Protein AF-A0A9D9QG71-F1 (afdb_monomer_lite)

Radius of gyration: 28.3 Å; chains: 1; bounding box: 74×47×110 Å

Secondary structure (DSSP, 8-state):
---PPPP----------S-S---HHHHHHTPPPPPSSS---PBPPSSHHHHHHHHHHHIIIIIIHHHHHHHHHHHHHHTT-HHHHHHHHHHHHHHHHHHHHHHHHHTEEEEEEE-SSS--EEEEEEESTTHHHHHHHHHHHHHHHHHHHHHHHTT--HHHHHHHHHH-THHHHHHHHHHHHHHHHHHHH------S-HHHHHHHHHHHHHHHHHHHHHHHHHHHHHHHHHHHHH-HHHHHHHHHHHHSS--TT---

pLDDT: mean 79.14, std 19.6, range [34.06, 97.88]

Sequence (256 aa):
MARTPRSSNATTSSTEPAATAMNRDTLAASGPADPPLPFSGGRFPASAAEAAQIERRIVALYLVAPLVACGIALAGFHFGRPAWLAIGLAALGAVAVAVGLLAAVERRLLFFARSFMRRDARFVIYEGAAAVPFGAALAWVGLCVLALVLASTLGLTPGHLREAMLARPSLALLPLGVWFTLTGLGLLIGFADRRGPPARRMLNVLNDLTTRLAGVLLGAIGLALLAAGMADAVSPVAFDAAFRSLTGNPWPWRTP

Structure (mmCIF, N/CA/C/O backbone):
data_AF-A0A9D9QG71-F1
#
_entry.id   AF-A0A9D9QG71-F1
#
loop_
_atom_site.group_PDB
_atom_site.id
_atom_site.type_symbol
_atom_site.label_atom_id
_atom_site.label_alt_id
_atom_site.label_comp_id
_atom_site.label_asym_id
_atom_site.label_entity_id
_atom_site.label_seq_id
_atom_site.pdbx_PDB_ins_code
_atom_site.Cartn_x
_atom_site.Cartn_y
_atom_site.Cartn_z
_atom_site.occupancy
_atom_site.B_iso_or_equiv
_atom_site.auth_seq_id
_atom_site.auth_comp_id
_atom_site.auth_asym_id
_atom_site.auth_atom_id
_atom_site.pdbx_PDB_model_num
ATOM 1 N N . MET A 1 1 ? 55.291 18.544 -80.941 1.00 45.12 1 MET A N 1
ATOM 2 C CA . MET A 1 1 ? 54.835 19.137 -79.665 1.00 45.12 1 MET A CA 1
ATOM 3 C C . MET A 1 1 ? 54.213 18.039 -78.821 1.00 45.12 1 MET A C 1
ATOM 5 O O . MET A 1 1 ? 53.123 17.579 -79.128 1.00 45.12 1 MET A O 1
ATOM 9 N N . ALA A 1 2 ? 54.960 17.563 -77.827 1.00 42.69 2 ALA A N 1
ATOM 10 C CA . ALA A 1 2 ? 54.552 16.506 -76.913 1.00 42.69 2 ALA A CA 1
ATOM 11 C C . ALA A 1 2 ? 53.757 17.108 -75.743 1.00 42.69 2 ALA A C 1
ATOM 13 O O . ALA A 1 2 ? 54.234 18.039 -75.095 1.00 42.69 2 ALA A O 1
ATOM 14 N N . ARG A 1 3 ? 52.559 16.583 -75.471 1.00 40.50 3 ARG A N 1
ATOM 15 C CA . ARG A 1 3 ? 51.836 16.819 -74.215 1.00 40.50 3 ARG A CA 1
ATOM 16 C C . ARG A 1 3 ? 51.716 15.493 -73.478 1.00 40.50 3 ARG A C 1
ATOM 18 O O . ARG A 1 3 ? 51.081 14.559 -73.953 1.00 40.50 3 ARG A O 1
ATOM 25 N N . THR A 1 4 ? 52.384 15.435 -72.338 1.00 48.28 4 THR A N 1
ATOM 26 C CA . THR A 1 4 ? 52.304 14.383 -71.329 1.00 48.28 4 THR A CA 1
ATOM 27 C C . THR A 1 4 ? 50.919 14.366 -70.665 1.00 48.28 4 THR A C 1
ATOM 29 O O . THR A 1 4 ? 50.356 15.436 -70.414 1.00 48.28 4 THR A O 1
ATOM 32 N N . PRO A 1 5 ? 50.363 13.190 -70.323 1.00 45.28 5 PRO A N 1
ATOM 33 C CA . PRO A 1 5 ? 49.211 13.099 -69.438 1.00 45.28 5 PRO A CA 1
ATOM 34 C C . PRO A 1 5 ? 49.680 13.218 -67.981 1.00 45.28 5 PRO A C 1
ATOM 36 O O . PRO A 1 5 ? 50.523 12.452 -67.515 1.00 45.28 5 PRO A O 1
ATOM 39 N N . ARG A 1 6 ? 49.144 14.202 -67.253 1.00 41.94 6 ARG A N 1
ATOM 40 C CA . ARG A 1 6 ? 49.365 14.360 -65.812 1.00 41.94 6 ARG A CA 1
ATOM 41 C C . ARG A 1 6 ? 48.311 13.540 -65.068 1.00 41.94 6 ARG A C 1
ATOM 43 O O . ARG A 1 6 ? 47.121 13.815 -65.178 1.00 41.94 6 ARG A O 1
ATOM 50 N N . SER A 1 7 ? 48.774 12.543 -64.322 1.00 40.53 7 SER A N 1
ATOM 51 C CA . SER A 1 7 ? 48.003 11.799 -63.331 1.00 40.53 7 SER A CA 1
ATOM 52 C C . SER A 1 7 ? 47.609 12.697 -62.156 1.00 40.53 7 SER A C 1
ATOM 54 O O . SER A 1 7 ? 48.452 13.434 -61.644 1.00 40.53 7 SER A O 1
ATOM 56 N N . SER A 1 8 ? 46.391 12.548 -61.645 1.00 41.00 8 SER A N 1
ATOM 57 C CA . SER A 1 8 ? 46.121 12.744 -60.220 1.00 41.00 8 SER A CA 1
ATOM 58 C C . SER A 1 8 ? 44.885 11.939 -59.829 1.00 41.00 8 SER A C 1
ATOM 60 O O . SER A 1 8 ? 43.752 12.335 -60.089 1.00 41.00 8 SER A O 1
ATOM 62 N N . ASN A 1 9 ? 45.141 10.769 -59.243 1.00 38.88 9 ASN A N 1
ATOM 63 C CA . ASN A 1 9 ? 44.174 10.036 -58.441 1.00 38.88 9 ASN A CA 1
ATOM 64 C C . ASN A 1 9 ? 44.040 10.777 -57.108 1.00 38.88 9 ASN A C 1
ATOM 66 O O . ASN A 1 9 ? 44.967 10.758 -56.298 1.00 38.88 9 ASN A O 1
ATOM 70 N N . ALA A 1 10 ? 42.898 11.417 -56.873 1.00 41.00 10 ALA A N 1
ATOM 71 C CA . ALA A 1 10 ? 42.506 11.833 -55.536 1.00 41.00 10 ALA A CA 1
ATOM 72 C C . ALA A 1 10 ? 41.815 10.644 -54.860 1.00 41.00 10 ALA A C 1
ATOM 74 O O . ALA A 1 10 ? 40.617 10.420 -55.017 1.00 41.00 10 ALA A O 1
ATOM 75 N N . THR A 1 11 ? 42.606 9.850 -54.146 1.00 39.50 11 THR A N 1
ATOM 76 C CA . THR A 1 11 ? 42.131 8.819 -53.226 1.00 39.50 11 THR A CA 1
ATOM 77 C C . THR A 1 11 ? 41.478 9.522 -52.037 1.00 39.50 11 THR A C 1
ATOM 79 O O . THR A 1 11 ? 42.165 10.039 -51.159 1.00 39.50 11 THR A O 1
ATOM 82 N N . THR A 1 12 ? 40.150 9.583 -52.006 1.00 38.75 12 THR A N 1
ATOM 83 C CA . THR A 1 12 ? 39.402 9.953 -50.803 1.00 38.75 12 THR A CA 1
ATOM 84 C C . THR A 1 12 ? 39.556 8.837 -49.771 1.00 38.75 12 THR A C 1
ATOM 86 O O . THR A 1 12 ? 38.900 7.802 -49.834 1.00 38.75 12 THR A O 1
ATOM 89 N N . SER A 1 13 ? 40.463 9.033 -48.815 1.00 36.97 13 SER A N 1
ATOM 90 C CA . SER A 1 13 ? 40.576 8.205 -47.617 1.00 36.97 13 SER A CA 1
ATOM 91 C C . SER A 1 13 ? 39.352 8.432 -46.724 1.00 36.97 13 SER A C 1
ATOM 93 O O . SER A 1 13 ? 39.325 9.345 -45.897 1.00 36.97 13 SER A O 1
ATOM 95 N N . SER A 1 14 ? 38.325 7.600 -46.898 1.00 35.97 14 SER A N 1
ATOM 96 C CA . SER A 1 14 ? 37.257 7.399 -45.920 1.00 35.97 14 SER A CA 1
ATOM 97 C C . SER A 1 14 ? 37.823 6.637 -44.722 1.00 35.97 14 SER A C 1
ATOM 99 O O . SER A 1 14 ? 37.671 5.424 -44.590 1.00 35.97 14 SER A O 1
ATOM 101 N N . THR A 1 15 ? 38.527 7.348 -43.852 1.00 39.75 15 THR A N 1
ATOM 102 C CA . THR A 1 15 ? 38.910 6.843 -42.533 1.00 39.75 15 THR A CA 1
ATOM 103 C C . THR A 1 15 ? 37.740 7.090 -41.586 1.00 39.75 15 THR A C 1
ATOM 105 O O . THR A 1 15 ? 37.749 8.022 -40.786 1.00 39.75 15 THR A O 1
ATOM 108 N N . GLU A 1 16 ? 36.688 6.279 -41.714 1.00 38.66 16 GLU A N 1
ATOM 109 C CA . GLU A 1 16 ? 35.764 6.076 -40.599 1.00 38.66 16 GLU A CA 1
ATOM 110 C C . GLU A 1 16 ? 36.550 5.391 -39.472 1.00 38.66 16 GLU A C 1
ATOM 112 O O . GLU A 1 16 ? 37.163 4.341 -39.698 1.00 38.66 16 GLU A O 1
ATOM 117 N N . PRO A 1 17 ? 36.588 5.958 -38.256 1.00 40.34 17 PRO A N 1
ATOM 118 C CA . PRO A 1 17 ? 37.219 5.286 -37.140 1.00 40.34 17 PRO A CA 1
ATOM 119 C C . PRO A 1 17 ? 36.387 4.053 -36.773 1.00 40.34 17 PRO A C 1
ATOM 121 O O . PRO A 1 17 ? 35.289 4.152 -36.224 1.00 40.34 17 PRO A O 1
ATOM 124 N N . ALA A 1 18 ? 36.957 2.877 -37.031 1.00 40.72 18 ALA A N 1
ATOM 125 C CA . ALA A 1 18 ? 36.513 1.564 -36.570 1.00 40.72 18 ALA A CA 1
ATOM 126 C C . ALA A 1 18 ? 36.633 1.408 -35.032 1.00 40.72 18 ALA A C 1
ATOM 128 O O . ALA A 1 18 ? 37.195 0.439 -34.529 1.00 40.72 18 ALA A O 1
ATOM 129 N N . ALA A 1 19 ? 36.117 2.377 -34.271 1.00 40.28 19 ALA A N 1
ATOM 130 C CA . ALA A 1 19 ? 36.194 2.447 -32.811 1.00 40.28 19 ALA A CA 1
ATOM 131 C C . ALA A 1 19 ? 34.823 2.641 -32.134 1.00 40.28 19 ALA A C 1
ATOM 133 O O . ALA A 1 19 ? 34.750 2.902 -30.935 1.00 40.28 19 ALA A O 1
ATOM 134 N N . THR A 1 20 ? 33.712 2.499 -32.864 1.00 43.44 20 THR A N 1
ATOM 135 C CA . THR A 1 20 ? 32.354 2.613 -32.286 1.00 43.44 20 THR A CA 1
ATOM 136 C C . THR A 1 20 ? 31.430 1.468 -32.697 1.00 43.44 20 THR A C 1
ATOM 138 O O . THR A 1 20 ? 30.212 1.572 -32.633 1.00 43.44 20 THR A O 1
ATOM 141 N N . ALA A 1 21 ? 32.012 0.322 -33.044 1.00 38.44 21 ALA A N 1
ATOM 142 C CA . ALA A 1 21 ? 31.324 -0.964 -33.030 1.00 38.44 21 ALA A CA 1
ATOM 143 C C . ALA A 1 21 ? 31.729 -1.738 -31.768 1.00 38.44 21 ALA A C 1
ATOM 145 O O . ALA A 1 21 ? 32.098 -2.909 -31.817 1.00 38.44 21 ALA A O 1
ATOM 146 N N . MET A 1 22 ? 31.674 -1.076 -30.606 1.00 35.53 22 MET A N 1
ATOM 147 C CA . MET A 1 22 ? 31.655 -1.769 -29.321 1.00 35.53 22 MET A CA 1
ATOM 148 C C . MET A 1 22 ? 30.281 -2.437 -29.194 1.00 35.53 22 MET A C 1
ATOM 150 O O . MET A 1 22 ? 29.358 -1.902 -28.590 1.00 35.53 22 MET A O 1
ATOM 154 N N . ASN A 1 23 ? 30.153 -3.543 -29.926 1.00 38.78 23 ASN A N 1
ATOM 155 C CA . ASN A 1 23 ? 29.296 -4.690 -29.706 1.00 38.78 23 ASN A CA 1
ATOM 156 C C . ASN A 1 23 ? 28.070 -4.381 -28.814 1.00 38.78 23 ASN A C 1
ATOM 158 O O . ASN A 1 23 ? 28.101 -4.491 -27.587 1.00 38.78 23 ASN A O 1
ATOM 162 N N . ARG A 1 24 ? 26.966 -3.956 -29.448 1.00 38.00 24 ARG A N 1
ATOM 163 C CA . ARG A 1 24 ? 25.665 -3.777 -28.773 1.00 38.00 24 ARG A CA 1
ATOM 164 C C . ARG A 1 24 ? 25.238 -5.053 -28.036 1.00 38.00 24 ARG A C 1
ATOM 166 O O . ARG A 1 24 ? 24.561 -4.952 -27.014 1.00 38.00 24 ARG A O 1
ATOM 173 N N . ASP A 1 25 ? 25.723 -6.215 -28.473 1.00 35.00 25 ASP A N 1
ATOM 174 C CA . ASP A 1 25 ? 25.429 -7.498 -27.844 1.00 35.00 25 ASP A CA 1
ATOM 175 C C . ASP A 1 25 ? 26.240 -7.728 -26.553 1.00 35.00 25 ASP A C 1
ATOM 177 O O . ASP A 1 25 ? 25.735 -8.369 -25.631 1.00 35.00 25 ASP A O 1
ATOM 181 N N . THR A 1 26 ? 27.432 -7.129 -26.378 1.00 34.06 26 THR A N 1
ATOM 182 C CA . THR A 1 26 ? 28.131 -7.161 -25.073 1.00 34.06 26 THR A CA 1
ATOM 183 C C . THR A 1 26 ? 27.570 -6.160 -24.070 1.00 34.06 26 THR A C 1
ATOM 185 O O . THR A 1 26 ? 27.542 -6.463 -22.880 1.00 34.06 26 THR A O 1
ATOM 188 N N . LEU A 1 27 ? 27.040 -5.014 -24.512 1.00 37.75 27 LEU A N 1
ATOM 189 C CA . LEU A 1 27 ? 26.293 -4.099 -23.635 1.00 37.75 27 LEU A CA 1
ATOM 190 C C . LEU A 1 27 ? 24.953 -4.693 -23.165 1.00 37.75 27 LEU A C 1
ATOM 192 O O . LEU A 1 27 ? 24.517 -4.376 -22.058 1.00 37.75 27 LEU A O 1
ATOM 196 N N . ALA A 1 28 ? 24.340 -5.580 -23.956 1.00 38.94 28 ALA A N 1
ATOM 197 C CA . ALA A 1 28 ? 23.185 -6.377 -23.541 1.00 38.94 28 ALA A CA 1
ATOM 198 C C . ALA A 1 28 ? 23.564 -7.505 -22.558 1.00 38.94 28 ALA A C 1
ATOM 200 O O . ALA A 1 28 ? 22.794 -7.816 -21.651 1.00 38.94 28 ALA A O 1
ATOM 201 N N . ALA A 1 29 ? 24.762 -8.089 -22.692 1.00 36.66 29 ALA A N 1
ATOM 202 C CA . ALA A 1 29 ? 25.250 -9.159 -21.815 1.00 36.66 29 ALA A CA 1
ATOM 203 C C . ALA A 1 29 ? 25.755 -8.664 -20.443 1.00 36.66 29 ALA A C 1
ATOM 205 O O . ALA A 1 29 ? 25.739 -9.414 -19.466 1.00 36.66 29 ALA A O 1
ATOM 206 N N . SER A 1 30 ? 26.181 -7.402 -20.344 1.00 39.94 30 SER A N 1
ATOM 207 C CA . SER A 1 30 ? 26.636 -6.770 -19.101 1.00 39.94 30 SER A CA 1
ATOM 208 C C . SER A 1 30 ? 25.681 -5.658 -18.654 1.00 39.94 30 SER A C 1
ATOM 210 O 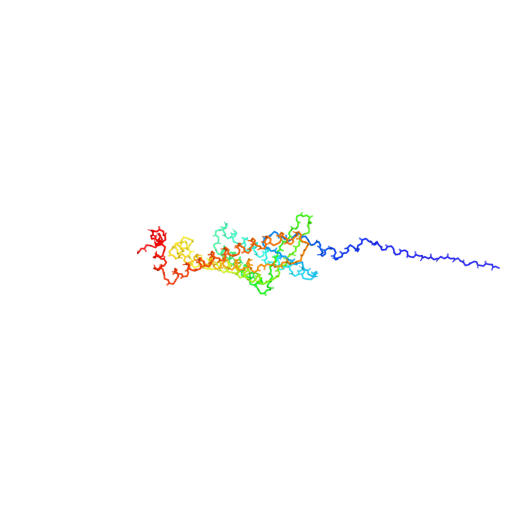O . SER A 1 30 ? 26.087 -4.502 -18.485 1.00 39.94 30 SER A O 1
ATOM 212 N N . GLY A 1 31 ? 24.399 -5.989 -18.484 1.00 40.97 31 GLY A N 1
ATOM 213 C CA . GLY A 1 31 ? 23.466 -5.098 -17.800 1.00 40.97 31 GLY A CA 1
ATOM 214 C C . GLY A 1 31 ? 24.029 -4.699 -16.423 1.00 40.97 31 GLY A C 1
ATOM 215 O O . GLY A 1 31 ? 24.654 -5.541 -15.759 1.00 40.97 31 GLY A O 1
ATOM 216 N N . PRO A 1 32 ? 23.893 -3.426 -15.998 1.00 45.12 32 PRO A N 1
ATOM 217 C CA . PRO A 1 32 ? 24.240 -3.037 -14.633 1.00 45.12 32 PRO A CA 1
ATOM 218 C C . PRO A 1 32 ? 23.483 -3.932 -13.643 1.00 45.12 32 PRO A C 1
ATOM 220 O O . PRO A 1 32 ? 22.430 -4.465 -13.983 1.00 45.12 32 PRO A O 1
ATOM 223 N N . ALA A 1 33 ? 24.050 -4.130 -12.449 1.00 50.22 33 ALA A N 1
ATOM 224 C CA . ALA A 1 33 ? 23.405 -4.923 -11.407 1.00 50.22 33 ALA A CA 1
ATOM 225 C C . ALA A 1 33 ? 21.955 -4.452 -11.219 1.00 50.22 33 ALA A C 1
ATOM 227 O O . ALA A 1 33 ? 21.722 -3.240 -11.148 1.00 50.22 33 ALA A O 1
ATOM 228 N N . ASP A 1 34 ? 21.018 -5.406 -11.179 1.00 49.88 34 ASP A N 1
ATOM 229 C CA . ASP A 1 34 ? 19.624 -5.137 -10.829 1.00 49.88 34 ASP A CA 1
ATOM 230 C C . ASP A 1 34 ? 19.596 -4.256 -9.566 1.00 49.88 34 ASP A C 1
ATOM 232 O O . ASP A 1 34 ? 20.442 -4.439 -8.675 1.00 49.88 34 ASP A O 1
ATOM 236 N N . PRO A 1 35 ? 18.689 -3.264 -9.473 1.00 52.16 35 PRO A N 1
ATOM 237 C CA . PRO A 1 35 ? 18.525 -2.512 -8.239 1.00 52.16 35 PRO A CA 1
ATOM 238 C C . PRO A 1 35 ? 18.290 -3.479 -7.063 1.00 52.16 35 PRO A C 1
ATOM 240 O O . PRO A 1 35 ? 17.834 -4.607 -7.267 1.00 52.16 35 PRO A O 1
ATOM 243 N N . PRO A 1 36 ? 18.656 -3.071 -5.834 1.00 49.78 36 PRO A N 1
ATOM 244 C CA . PRO A 1 36 ? 18.619 -3.963 -4.685 1.00 49.78 36 PRO A CA 1
ATOM 245 C C . PRO A 1 36 ? 17.233 -4.600 -4.525 1.00 49.78 36 PRO A C 1
ATOM 247 O O . PRO A 1 36 ? 16.213 -3.953 -4.757 1.00 49.78 36 PRO A O 1
ATOM 250 N N . LEU A 1 37 ? 17.267 -5.885 -4.158 1.00 53.06 37 LEU A N 1
ATOM 251 C CA . LEU A 1 37 ? 16.172 -6.817 -3.858 1.00 53.06 37 LEU A CA 1
ATOM 252 C C . LEU A 1 37 ? 14.860 -6.154 -3.391 1.00 53.06 37 LEU A C 1
ATOM 254 O O . LEU A 1 37 ? 14.909 -5.185 -2.634 1.00 53.06 37 LEU A O 1
ATOM 258 N N . PRO A 1 38 ? 13.680 -6.706 -3.749 1.00 52.78 38 PRO A N 1
ATOM 259 C CA . PRO A 1 38 ? 13.431 -8.129 -4.040 1.00 52.78 38 PRO A CA 1
ATOM 260 C C . PRO A 1 38 ? 13.253 -8.500 -5.525 1.00 52.78 38 PRO A C 1
ATOM 262 O O . PRO A 1 38 ? 12.797 -9.601 -5.826 1.00 52.78 38 PRO A O 1
ATOM 265 N N . PHE A 1 39 ? 13.556 -7.602 -6.462 1.00 58.78 39 PHE A N 1
ATOM 266 C CA . PHE A 1 39 ? 13.186 -7.781 -7.868 1.00 58.78 39 PHE A CA 1
ATOM 267 C C . PHE A 1 39 ? 14.390 -8.167 -8.742 1.00 58.78 39 PHE A C 1
ATOM 269 O O . PHE A 1 39 ? 15.364 -7.422 -8.811 1.00 58.78 39 PHE A O 1
ATOM 276 N N . SER A 1 40 ? 14.305 -9.299 -9.452 1.00 57.06 40 SER A N 1
ATOM 277 C CA . SER A 1 40 ? 15.277 -9.695 -10.488 1.00 57.06 40 SER A CA 1
ATOM 278 C C . SER A 1 40 ? 14.641 -9.690 -11.879 1.00 57.06 40 SER A C 1
ATOM 280 O O . SER A 1 40 ? 13.438 -9.926 -12.000 1.00 57.06 40 SER A O 1
ATOM 282 N N . GLY A 1 41 ? 15.419 -9.405 -12.925 1.00 60.88 41 GLY A N 1
ATOM 283 C CA . GLY A 1 41 ? 14.937 -9.510 -14.314 1.00 60.88 41 GLY A CA 1
ATOM 284 C C . GLY A 1 41 ? 14.203 -8.296 -14.833 1.00 60.88 41 GLY A C 1
ATOM 285 O O . GLY A 1 41 ? 13.295 -8.405 -15.660 1.00 60.88 41 GLY A O 1
ATOM 286 N N . GLY A 1 42 ? 14.599 -7.127 -14.345 1.00 68.75 42 GLY A N 1
ATOM 287 C CA . GLY A 1 42 ? 14.136 -5.881 -14.914 1.00 68.75 42 GLY A CA 1
ATOM 288 C C . GLY A 1 42 ? 14.694 -5.701 -16.325 1.00 68.75 42 GLY A C 1
ATOM 289 O O . GLY A 1 42 ? 15.870 -5.956 -16.584 1.00 68.75 42 GLY A O 1
ATOM 290 N N . ARG A 1 43 ? 13.864 -5.231 -17.257 1.00 75.75 43 ARG A N 1
ATOM 291 C CA . ARG A 1 43 ? 14.326 -4.823 -18.589 1.00 75.75 43 ARG A CA 1
ATOM 292 C C . ARG A 1 43 ? 14.481 -3.313 -18.675 1.00 75.75 43 ARG A C 1
ATOM 294 O O . ARG A 1 43 ? 13.762 -2.552 -18.024 1.00 75.75 43 ARG A O 1
ATOM 301 N N . PHE A 1 44 ? 15.382 -2.882 -19.547 1.00 77.12 44 PHE A N 1
ATOM 302 C CA . PHE A 1 44 ? 15.441 -1.493 -19.984 1.00 77.12 44 PHE A CA 1
ATOM 303 C C . PHE A 1 44 ? 14.386 -1.229 -21.075 1.00 77.12 44 PHE A C 1
ATOM 305 O O . PHE A 1 44 ? 13.914 -2.173 -21.724 1.00 77.12 44 PHE A O 1
ATOM 312 N N . PRO A 1 45 ? 14.001 0.040 -21.294 1.00 77.50 45 PRO A N 1
ATOM 313 C CA . PRO A 1 45 ? 13.172 0.416 -22.433 1.00 77.50 45 PRO A CA 1
ATOM 314 C C . PRO A 1 45 ? 13.803 -0.063 -23.750 1.00 77.50 45 PRO A C 1
ATOM 316 O O . PRO A 1 45 ? 15.004 0.101 -23.962 1.00 77.50 45 PRO A O 1
ATOM 319 N N . ALA A 1 46 ? 12.999 -0.647 -24.636 1.00 77.44 46 ALA A N 1
ATOM 320 C CA . ALA A 1 46 ? 13.442 -1.207 -25.912 1.00 77.44 46 ALA A CA 1
ATOM 321 C C . ALA A 1 46 ? 13.689 -0.129 -26.981 1.00 77.44 46 ALA A C 1
ATOM 323 O O . ALA A 1 46 ? 14.362 -0.380 -27.979 1.00 77.44 46 ALA A O 1
ATOM 324 N N . SER A 1 47 ? 13.143 1.077 -26.792 1.00 80.94 47 SER A N 1
ATOM 325 C CA . SER A 1 47 ? 13.279 2.196 -27.727 1.00 80.94 47 SER A CA 1
ATOM 326 C C . SER A 1 47 ? 13.336 3.548 -27.013 1.00 80.94 47 SER A C 1
ATOM 328 O O . SER A 1 47 ? 12.879 3.688 -25.877 1.00 80.94 47 SER A O 1
ATOM 330 N N . ALA A 1 48 ? 13.846 4.571 -27.707 1.00 81.75 48 ALA A N 1
ATOM 331 C CA . ALA A 1 48 ? 13.848 5.949 -27.212 1.00 81.75 48 ALA A CA 1
ATOM 332 C C . ALA A 1 48 ? 12.425 6.500 -26.995 1.00 81.75 48 ALA A C 1
ATOM 334 O O . ALA A 1 48 ? 12.192 7.261 -26.060 1.00 81.75 48 ALA A O 1
ATOM 335 N N . ALA A 1 49 ? 11.458 6.079 -27.818 1.00 84.56 49 ALA A N 1
ATOM 336 C CA . ALA A 1 49 ? 10.056 6.457 -27.659 1.00 84.56 49 ALA A CA 1
ATOM 337 C C . ALA A 1 49 ? 9.447 5.863 -26.376 1.00 84.56 49 ALA A C 1
ATOM 339 O O . ALA A 1 49 ? 8.785 6.579 -25.623 1.00 84.56 49 ALA A O 1
ATOM 340 N N . GLU A 1 50 ? 9.722 4.583 -26.091 1.00 79.75 50 GLU A N 1
ATOM 341 C CA . GLU A 1 50 ? 9.301 3.934 -24.843 1.00 79.75 50 GLU A CA 1
ATOM 342 C C . GLU A 1 50 ? 9.978 4.589 -23.631 1.00 79.75 50 GLU A C 1
ATOM 344 O O . GLU A 1 50 ? 9.311 4.879 -22.640 1.00 79.75 50 GLU A O 1
ATOM 349 N N . ALA A 1 51 ? 11.275 4.900 -23.730 1.00 81.00 51 ALA A N 1
ATOM 350 C CA . ALA A 1 51 ? 12.004 5.609 -22.682 1.00 81.00 51 ALA A CA 1
ATOM 351 C C . ALA A 1 51 ? 11.365 6.972 -22.370 1.00 81.00 51 ALA A C 1
ATOM 353 O O . ALA A 1 51 ? 11.054 7.239 -21.213 1.00 81.00 51 ALA A O 1
ATOM 354 N N . ALA A 1 52 ? 11.068 7.785 -23.389 1.00 84.38 52 ALA A N 1
ATOM 355 C CA . ALA A 1 52 ? 10.431 9.092 -23.214 1.00 84.38 52 ALA A CA 1
ATOM 356 C C . ALA A 1 52 ? 8.992 8.997 -22.673 1.00 84.38 52 ALA A C 1
ATOM 358 O O . ALA A 1 52 ? 8.507 9.901 -21.988 1.00 84.38 52 ALA A O 1
ATOM 359 N N . GLN A 1 53 ? 8.257 7.929 -22.996 1.00 87.00 53 GLN A N 1
ATOM 360 C CA . GLN A 1 53 ? 6.927 7.688 -22.432 1.00 87.00 53 GLN A CA 1
ATOM 361 C C . GLN A 1 53 ? 7.008 7.295 -20.952 1.00 87.00 53 GLN A C 1
ATOM 363 O O . GLN A 1 53 ? 6.264 7.836 -20.133 1.00 87.00 53 GLN A O 1
ATOM 368 N N . ILE A 1 54 ? 7.909 6.373 -20.610 1.00 83.38 54 ILE A N 1
ATOM 369 C CA . ILE A 1 54 ? 8.127 5.906 -19.238 1.00 83.38 54 ILE A CA 1
ATOM 370 C C . ILE A 1 54 ? 8.648 7.039 -18.364 1.00 83.38 54 ILE A C 1
ATOM 372 O O . ILE A 1 54 ? 8.123 7.250 -17.277 1.00 83.38 54 ILE A O 1
ATOM 376 N N . GLU A 1 55 ? 9.610 7.813 -18.856 1.00 84.25 55 GLU A N 1
ATOM 377 C CA . GLU A 1 55 ? 10.146 8.979 -18.163 1.00 84.25 55 GLU A CA 1
ATOM 378 C C . GLU A 1 55 ? 9.043 9.986 -17.841 1.00 84.25 55 GLU A C 1
ATOM 380 O O . GLU A 1 55 ? 8.871 10.345 -16.679 1.00 84.25 55 GLU A O 1
ATOM 385 N N . ARG A 1 56 ? 8.221 10.371 -18.829 1.00 86.56 56 ARG A N 1
ATOM 386 C CA . ARG A 1 56 ? 7.087 11.283 -18.600 1.00 86.56 56 ARG A CA 1
ATOM 387 C C . ARG A 1 56 ? 6.125 10.752 -17.543 1.00 86.56 56 ARG A C 1
ATOM 389 O O . ARG A 1 56 ? 5.695 11.513 -16.682 1.00 86.56 56 ARG A O 1
ATOM 396 N N . ARG A 1 57 ? 5.804 9.455 -17.582 1.00 85.25 57 ARG A N 1
ATOM 397 C CA . ARG A 1 57 ? 4.925 8.814 -16.592 1.00 85.25 57 ARG A CA 1
ATOM 398 C C . ARG A 1 57 ? 5.543 8.801 -15.199 1.00 85.25 57 ARG A C 1
ATOM 400 O O . ARG A 1 57 ? 4.857 9.144 -14.244 1.00 85.25 57 ARG A O 1
ATOM 407 N N . ILE A 1 58 ? 6.816 8.434 -15.076 1.00 82.75 58 ILE A N 1
ATOM 408 C CA . ILE A 1 58 ? 7.522 8.384 -13.792 1.00 82.75 58 ILE A CA 1
ATOM 409 C C . ILE A 1 58 ? 7.648 9.785 -13.206 1.00 82.75 58 ILE A C 1
ATOM 411 O O . ILE A 1 58 ? 7.269 10.008 -12.060 1.00 82.75 58 ILE A O 1
ATOM 415 N N . VAL A 1 59 ? 8.102 10.750 -14.003 1.00 86.00 59 VAL A N 1
ATOM 416 C CA . VAL A 1 59 ? 8.213 12.143 -13.569 1.00 86.00 59 VAL A CA 1
ATOM 417 C C . VAL A 1 59 ? 6.847 12.671 -13.139 1.00 86.00 59 VAL A C 1
ATOM 419 O O . VAL A 1 59 ? 6.741 13.225 -12.052 1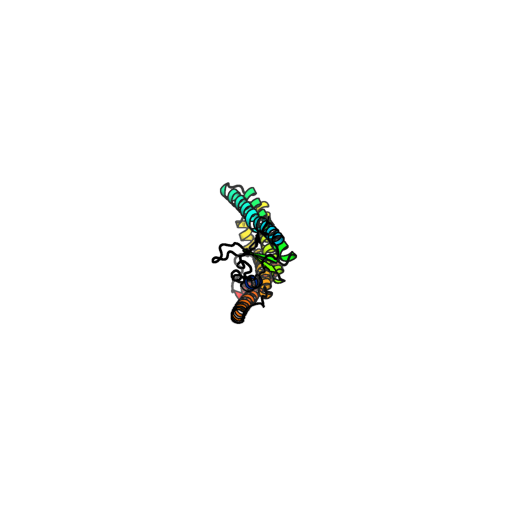.00 86.00 59 VAL A O 1
ATOM 422 N N . ALA A 1 60 ? 5.787 12.454 -13.918 1.00 88.50 60 ALA A N 1
ATOM 423 C CA . ALA A 1 60 ? 4.460 12.946 -13.561 1.00 88.50 60 ALA A CA 1
ATOM 424 C C . ALA A 1 60 ? 3.875 12.251 -12.316 1.00 88.50 60 ALA A C 1
ATOM 426 O O . ALA A 1 60 ? 3.472 12.933 -11.379 1.00 88.50 60 ALA A O 1
ATOM 427 N N . LEU A 1 61 ? 3.825 10.914 -12.291 1.00 87.88 61 LEU A N 1
ATOM 428 C CA . LEU A 1 61 ? 3.067 10.142 -11.292 1.00 87.88 61 LEU A CA 1
ATOM 429 C C . LEU A 1 61 ? 3.878 9.721 -10.065 1.00 87.88 61 LEU A C 1
ATOM 431 O O . LEU A 1 61 ? 3.303 9.582 -8.992 1.00 87.88 61 LEU A O 1
ATOM 435 N N . TYR A 1 62 ? 5.186 9.504 -10.198 1.00 84.94 62 TYR A N 1
ATOM 436 C CA . TYR A 1 62 ? 6.032 9.013 -9.102 1.00 84.94 62 TYR A CA 1
ATOM 437 C C . TYR A 1 62 ? 6.852 10.128 -8.447 1.00 84.94 62 TYR A C 1
ATOM 439 O O . TYR A 1 62 ? 7.342 9.939 -7.337 1.00 84.94 62 TYR A O 1
ATOM 447 N N . LEU A 1 63 ? 6.999 11.282 -9.109 1.00 87.69 63 LEU A N 1
ATOM 448 C CA . LEU A 1 63 ? 7.774 12.409 -8.593 1.00 87.69 63 LEU A CA 1
ATOM 449 C C . LEU A 1 63 ? 6.915 13.663 -8.406 1.00 87.69 63 LEU A C 1
ATOM 451 O O . LEU A 1 63 ? 6.658 14.063 -7.276 1.00 87.69 63 LEU A O 1
ATOM 455 N N . VAL A 1 64 ? 6.444 14.276 -9.492 1.00 91.56 64 VAL A N 1
ATOM 456 C CA . VAL A 1 64 ? 5.768 15.580 -9.462 1.00 91.56 64 VAL A CA 1
ATOM 457 C C . VAL A 1 64 ? 4.451 15.508 -8.699 1.00 91.56 64 VAL A C 1
ATOM 459 O O . VAL A 1 64 ? 4.269 16.278 -7.762 1.00 91.56 64 VAL A O 1
ATOM 462 N N . ALA A 1 65 ? 3.545 14.587 -9.042 1.00 92.94 65 ALA A N 1
ATOM 463 C CA . ALA A 1 65 ? 2.245 14.509 -8.379 1.00 92.94 65 ALA A CA 1
ATOM 464 C C . ALA A 1 65 ? 2.363 14.217 -6.866 1.00 92.94 65 ALA A C 1
ATOM 466 O O . ALA A 1 65 ? 1.759 14.964 -6.094 1.00 92.94 65 ALA A O 1
ATOM 467 N N . PRO A 1 66 ? 3.180 13.244 -6.400 1.00 92.94 66 PRO A N 1
ATOM 468 C CA . PRO A 1 66 ? 3.420 13.051 -4.972 1.00 92.94 66 PRO A CA 1
ATOM 469 C C . PRO A 1 66 ? 4.056 14.261 -4.288 1.00 92.94 66 PRO A C 1
ATOM 471 O O . PRO A 1 66 ? 3.639 14.617 -3.190 1.00 92.94 66 PRO A O 1
ATOM 474 N N . LEU A 1 67 ? 5.038 14.919 -4.917 1.00 94.19 67 LEU A N 1
ATOM 475 C CA . LEU A 1 67 ? 5.690 16.099 -4.338 1.00 94.19 67 LEU A CA 1
ATOM 476 C C . LEU A 1 67 ? 4.730 17.280 -4.212 1.00 94.19 67 LEU A C 1
ATOM 478 O O . LEU A 1 67 ? 4.716 17.937 -3.176 1.00 94.19 67 LEU A O 1
ATOM 482 N N . VAL A 1 68 ? 3.907 17.533 -5.230 1.00 95.94 68 VAL A N 1
ATOM 483 C CA . VAL A 1 68 ? 2.883 18.584 -5.193 1.00 95.94 68 VAL A CA 1
ATOM 484 C C . VAL A 1 68 ? 1.843 18.266 -4.123 1.00 95.94 68 VAL A C 1
ATOM 486 O O . VAL A 1 68 ? 1.536 19.122 -3.299 1.00 95.94 68 VAL A O 1
ATOM 489 N N . ALA A 1 69 ? 1.344 17.030 -4.079 1.00 95.25 69 ALA A N 1
ATOM 490 C CA . ALA A 1 69 ? 0.372 16.599 -3.081 1.00 95.25 69 ALA A CA 1
ATOM 491 C C . ALA A 1 69 ? 0.932 16.700 -1.648 1.00 95.25 69 ALA A C 1
ATOM 493 O O . ALA A 1 69 ? 0.265 17.220 -0.752 1.00 95.25 69 ALA A O 1
ATOM 494 N N . CYS A 1 70 ? 2.189 16.297 -1.448 1.00 95.31 70 CYS A N 1
ATOM 495 C CA . CYS A 1 70 ? 2.908 16.453 -0.185 1.00 95.31 70 CYS A CA 1
ATOM 496 C C . CYS A 1 70 ? 3.120 17.932 0.168 1.00 95.31 70 CYS A C 1
ATOM 498 O O . CYS A 1 70 ? 2.872 18.333 1.300 1.00 95.31 70 CYS A O 1
ATOM 500 N N . GLY A 1 71 ? 3.495 18.771 -0.801 1.00 96.12 71 GLY A N 1
ATOM 501 C CA . GLY A 1 71 ? 3.638 20.215 -0.616 1.00 96.12 71 GLY A CA 1
ATOM 502 C C . GLY A 1 71 ? 2.331 20.885 -0.189 1.00 96.12 71 GLY A C 1
ATOM 503 O O . GLY A 1 71 ? 2.332 21.684 0.744 1.00 96.12 71 GLY A O 1
ATOM 504 N N . ILE A 1 72 ? 1.204 20.507 -0.801 1.00 95.69 72 ILE A N 1
ATOM 505 C CA . ILE A 1 72 ? -0.134 20.976 -0.410 1.00 95.69 72 ILE A CA 1
ATOM 506 C C . ILE A 1 72 ? -0.478 20.504 1.010 1.00 95.69 72 ILE A C 1
ATOM 508 O O . ILE A 1 72 ? -0.955 21.302 1.817 1.00 95.69 72 ILE A O 1
ATOM 512 N N . ALA A 1 73 ? -0.201 19.237 1.337 1.00 94.12 73 ALA A N 1
ATOM 513 C CA . ALA A 1 73 ? -0.449 18.689 2.668 1.00 94.12 73 ALA A CA 1
ATOM 514 C C . ALA A 1 73 ? 0.366 19.423 3.747 1.00 94.12 73 ALA A C 1
ATOM 516 O O . ALA A 1 73 ? -0.185 19.850 4.762 1.00 94.12 73 ALA A O 1
ATOM 517 N N . LEU A 1 74 ? 1.662 19.630 3.500 1.00 96.62 74 LEU A N 1
ATOM 518 C CA . LEU A 1 74 ? 2.573 20.345 4.393 1.00 96.62 74 LEU A CA 1
ATOM 519 C C . LEU A 1 74 ? 2.194 21.818 4.542 1.00 96.62 74 LEU A C 1
ATOM 521 O O . LEU A 1 74 ? 2.195 22.329 5.659 1.00 96.62 74 LEU A O 1
ATOM 525 N N . ALA A 1 75 ? 1.820 22.494 3.454 1.00 95.75 75 ALA A N 1
ATOM 526 C CA . ALA A 1 75 ? 1.316 23.861 3.513 1.00 95.75 75 ALA A CA 1
ATOM 527 C C . ALA A 1 75 ? 0.025 23.931 4.341 1.00 95.75 75 ALA A C 1
ATOM 529 O O . ALA A 1 75 ? -0.103 24.777 5.222 1.00 95.75 75 ALA A O 1
ATOM 530 N N . GLY A 1 76 ? -0.913 23.007 4.115 1.00 94.00 76 GLY A N 1
ATOM 531 C CA . GLY A 1 76 ? -2.142 22.913 4.897 1.00 94.00 76 GLY A CA 1
ATOM 532 C C . GLY A 1 76 ? -1.884 22.712 6.387 1.00 94.00 76 GLY A C 1
ATOM 533 O O . GLY A 1 76 ? -2.497 23.389 7.209 1.00 94.00 76 GLY A O 1
ATOM 534 N N . PHE A 1 77 ? -0.933 21.845 6.733 1.00 93.81 77 PHE A N 1
ATOM 535 C CA . PHE A 1 77 ? -0.493 21.650 8.111 1.00 93.81 77 PHE A CA 1
ATOM 536 C C . PHE A 1 77 ? 0.130 22.924 8.700 1.00 93.81 77 PHE A C 1
ATOM 538 O O . PHE A 1 77 ? -0.302 23.391 9.751 1.00 93.81 77 PHE A O 1
ATOM 545 N N . HIS A 1 78 ? 1.102 23.521 8.007 1.00 96.69 78 HIS A N 1
ATOM 546 C CA . HIS A 1 78 ? 1.855 24.672 8.504 1.00 96.69 78 HIS A CA 1
ATOM 547 C C . HIS A 1 78 ? 0.989 25.928 8.677 1.00 96.69 78 HIS A C 1
ATOM 549 O O . HIS A 1 78 ? 1.143 26.657 9.652 1.00 96.69 78 HIS A O 1
ATOM 555 N N . PHE A 1 79 ? 0.040 26.161 7.767 1.00 96.19 79 PHE A N 1
ATOM 556 C CA . PHE A 1 79 ? -0.867 27.311 7.818 1.00 96.19 79 PHE A CA 1
ATOM 557 C C . PHE A 1 79 ? -2.162 27.046 8.601 1.00 96.19 79 PHE A C 1
ATOM 559 O O . PHE A 1 79 ? -3.060 27.890 8.585 1.00 96.19 79 PHE A O 1
ATOM 566 N N . GLY A 1 80 ? -2.309 25.881 9.244 1.00 91.94 80 GLY A N 1
ATOM 567 C CA . GLY A 1 80 ? -3.521 25.528 9.992 1.00 91.94 80 GLY A CA 1
ATOM 568 C C . GLY A 1 80 ? -4.782 25.461 9.119 1.00 91.94 80 GLY A C 1
ATOM 569 O O . GLY A 1 80 ? -5.879 25.776 9.576 1.00 91.94 80 GLY A O 1
ATOM 570 N N . ARG A 1 81 ? -4.641 25.090 7.840 1.00 93.88 81 ARG A N 1
ATOM 571 C CA . ARG A 1 81 ? -5.733 24.969 6.862 1.00 93.88 81 ARG A CA 1
ATOM 572 C C . ARG A 1 81 ? -6.097 23.486 6.677 1.00 93.88 81 ARG A C 1
ATOM 574 O O . ARG A 1 81 ? -5.528 22.831 5.799 1.00 93.88 81 ARG A O 1
ATOM 581 N N . PRO A 1 82 ? -7.075 22.943 7.431 1.00 90.50 82 PRO A N 1
ATOM 582 C CA . PRO A 1 82 ? -7.409 21.515 7.383 1.00 90.50 82 PRO A CA 1
ATOM 583 C C . PRO A 1 82 ? -7.896 21.065 6.000 1.00 90.50 82 PRO A C 1
ATOM 585 O O . PRO A 1 82 ? -7.592 19.956 5.573 1.00 90.50 82 PRO A O 1
ATOM 588 N N . ALA A 1 83 ? -8.573 21.946 5.255 1.00 92.88 83 ALA A N 1
ATOM 589 C CA . ALA A 1 83 ? -8.999 21.665 3.885 1.00 92.88 83 ALA A CA 1
ATOM 590 C C . ALA A 1 83 ? -7.811 21.390 2.946 1.00 92.88 83 ALA A C 1
ATOM 592 O O . ALA A 1 83 ? -7.865 20.470 2.139 1.00 92.88 83 ALA A O 1
ATOM 593 N N . TRP A 1 84 ? -6.717 22.150 3.064 1.00 95.00 84 TRP A N 1
ATOM 594 C CA . TRP A 1 84 ? -5.525 21.949 2.232 1.00 95.00 84 TRP A CA 1
ATOM 595 C C . TRP A 1 84 ? -4.793 20.667 2.620 1.00 95.00 84 TRP A C 1
ATOM 597 O O . TRP A 1 84 ? -4.384 19.912 1.745 1.00 95.00 84 TRP A O 1
ATOM 607 N N . LEU A 1 85 ? -4.707 20.372 3.921 1.00 93.12 85 LEU A N 1
ATOM 608 C CA . LEU A 1 85 ? -4.167 19.102 4.399 1.00 93.12 85 LEU A CA 1
ATOM 609 C C . LEU A 1 85 ? -4.944 17.915 3.808 1.00 93.12 85 LEU A C 1
ATOM 611 O O . LEU A 1 85 ? -4.341 17.009 3.236 1.00 93.12 85 LEU A O 1
ATOM 615 N N . ALA A 1 86 ? -6.278 17.956 3.885 1.00 93.75 86 ALA A N 1
ATOM 616 C CA . ALA A 1 86 ? -7.151 16.930 3.326 1.00 93.75 86 ALA A CA 1
ATOM 617 C C . ALA A 1 86 ? -6.980 16.787 1.806 1.00 93.75 86 ALA A C 1
ATOM 619 O O . ALA A 1 86 ? -6.846 15.669 1.320 1.00 93.75 86 ALA A O 1
ATOM 620 N N . ILE A 1 87 ? -6.912 17.896 1.058 1.00 96.12 87 ILE A N 1
ATOM 621 C CA . ILE A 1 87 ? -6.676 17.875 -0.396 1.00 96.12 87 ILE A CA 1
ATOM 622 C C . ILE A 1 87 ? -5.326 17.228 -0.723 1.00 96.12 87 ILE A C 1
ATOM 624 O O . ILE A 1 87 ? -5.260 16.367 -1.599 1.00 96.12 87 ILE A O 1
ATOM 628 N N . GLY A 1 88 ? -4.255 17.605 -0.020 1.00 95.19 88 GLY A N 1
ATOM 629 C CA . GLY A 1 88 ? -2.924 17.042 -0.244 1.00 95.19 88 GLY A CA 1
ATOM 630 C C . GLY A 1 88 ? -2.866 15.541 0.050 1.00 95.19 88 GLY A C 1
ATOM 631 O O . GLY A 1 88 ? -2.362 14.765 -0.761 1.00 95.19 88 GLY A O 1
ATOM 632 N N . LEU A 1 89 ? -3.454 15.102 1.166 1.00 96.19 89 LEU A N 1
ATOM 633 C CA . LEU A 1 89 ? -3.539 13.682 1.519 1.00 96.19 89 LEU A CA 1
ATOM 634 C C . LEU A 1 89 ? -4.446 12.893 0.562 1.00 96.19 89 LEU A C 1
ATOM 636 O O . LEU A 1 89 ? -4.100 11.777 0.178 1.00 96.19 89 LEU A O 1
ATOM 640 N N . ALA A 1 90 ? -5.570 13.470 0.128 1.00 96.88 90 ALA A N 1
ATOM 641 C CA . ALA A 1 90 ? -6.447 12.852 -0.862 1.00 96.88 90 ALA A CA 1
ATOM 642 C C . ALA A 1 90 ? -5.736 12.687 -2.208 1.00 96.88 90 ALA A C 1
ATOM 644 O O . ALA A 1 90 ? -5.815 11.625 -2.819 1.00 96.88 90 ALA A O 1
ATOM 645 N N . ALA A 1 91 ? -4.993 13.704 -2.646 1.00 96.62 91 ALA A N 1
ATOM 646 C CA . ALA A 1 91 ? -4.189 13.630 -3.858 1.00 96.62 91 ALA A CA 1
ATOM 647 C C . ALA A 1 91 ? -3.102 12.547 -3.748 1.00 96.62 91 ALA A C 1
ATOM 649 O O . ALA A 1 91 ? -2.937 11.769 -4.685 1.00 96.62 91 ALA A O 1
ATOM 650 N N . LEU A 1 92 ? -2.419 12.419 -2.602 1.00 96.00 92 LEU A N 1
ATOM 651 C CA . LEU A 1 92 ? -1.468 11.323 -2.360 1.00 96.00 92 LEU A CA 1
ATOM 652 C C . LEU A 1 92 ? -2.141 9.946 -2.444 1.00 96.00 92 LEU A C 1
ATOM 654 O O . LEU A 1 92 ? -1.630 9.055 -3.125 1.00 96.00 92 LEU A O 1
ATOM 658 N N . GLY A 1 93 ? -3.297 9.780 -1.796 1.00 96.62 93 GLY A N 1
ATOM 659 C CA . GLY A 1 93 ? -4.078 8.545 -1.858 1.00 96.62 93 GLY A CA 1
ATOM 660 C C . GLY A 1 93 ? -4.510 8.204 -3.286 1.00 96.62 93 GLY A C 1
ATOM 661 O O . GLY A 1 93 ? -4.308 7.080 -3.741 1.00 96.62 93 GLY A O 1
ATOM 662 N N . ALA A 1 94 ? -5.017 9.187 -4.034 1.00 97.06 94 ALA A N 1
ATOM 663 C CA . ALA A 1 94 ? -5.420 9.025 -5.429 1.00 97.06 94 ALA A CA 1
ATOM 664 C C . ALA A 1 94 ? -4.241 8.663 -6.346 1.00 97.06 94 ALA A C 1
ATOM 666 O O . ALA A 1 94 ? -4.385 7.802 -7.212 1.00 97.06 94 ALA A O 1
ATOM 667 N N . VAL A 1 95 ? -3.064 9.263 -6.138 1.00 96.06 95 VAL A N 1
ATOM 668 C CA . VAL A 1 95 ? -1.845 8.907 -6.879 1.00 96.06 95 VAL A CA 1
ATOM 669 C C . VAL A 1 95 ? -1.420 7.473 -6.569 1.00 96.06 95 VAL A C 1
ATOM 671 O O . VAL A 1 95 ? -1.129 6.725 -7.499 1.00 96.06 95 VAL A O 1
ATOM 674 N N . ALA A 1 96 ? -1.443 7.047 -5.303 1.00 95.56 96 ALA A N 1
ATOM 675 C CA . ALA A 1 96 ? -1.140 5.664 -4.935 1.00 95.56 96 ALA A CA 1
ATOM 676 C C . ALA A 1 96 ? -2.121 4.665 -5.579 1.00 95.56 96 ALA A C 1
ATOM 678 O O . ALA A 1 96 ? -1.686 3.647 -6.119 1.00 95.56 96 ALA A O 1
ATOM 679 N N . VAL A 1 97 ? -3.423 4.981 -5.609 1.00 96.94 97 VAL A N 1
ATOM 680 C CA . VAL A 1 97 ? -4.436 4.191 -6.334 1.00 96.94 97 VAL A CA 1
ATOM 681 C C . VAL A 1 97 ? -4.127 4.133 -7.826 1.00 96.94 97 VAL A C 1
ATOM 683 O O . VAL A 1 97 ? -4.073 3.044 -8.391 1.00 96.94 97 VAL A O 1
ATOM 686 N N . ALA A 1 98 ? -3.884 5.278 -8.463 1.00 95.44 98 ALA A N 1
ATOM 687 C CA . ALA A 1 98 ? -3.598 5.345 -9.891 1.00 95.44 98 ALA A CA 1
ATOM 688 C C . ALA A 1 98 ? -2.342 4.542 -10.256 1.00 95.44 98 ALA A C 1
ATOM 690 O O . ALA A 1 98 ? -2.382 3.727 -11.174 1.00 95.44 98 ALA A O 1
ATOM 691 N N . VAL A 1 99 ? -1.248 4.718 -9.511 1.00 93.44 99 VAL A N 1
ATOM 692 C CA . VAL A 1 99 ? 0.008 3.984 -9.716 1.00 93.44 99 VAL A CA 1
ATOM 693 C C . VAL A 1 99 ? -0.183 2.487 -9.474 1.00 93.44 99 VAL A C 1
ATOM 695 O O . VAL A 1 99 ? 0.279 1.677 -10.276 1.00 93.44 99 VAL A O 1
ATOM 698 N N . GLY A 1 100 ? -0.890 2.106 -8.409 1.00 93.88 100 GLY A N 1
ATOM 699 C CA . GLY A 1 100 ? -1.158 0.708 -8.086 1.00 93.88 100 GLY A CA 1
ATOM 700 C C . GLY A 1 100 ? -2.009 0.000 -9.144 1.00 93.88 100 GLY A C 1
ATOM 701 O O . GLY A 1 100 ? -1.662 -1.093 -9.592 1.00 93.88 100 GLY A O 1
ATOM 702 N N . LEU A 1 101 ? -3.082 0.645 -9.610 1.00 94.81 101 LEU A N 1
ATOM 703 C CA . LEU A 1 101 ? -3.928 0.124 -10.686 1.00 94.81 101 LEU A CA 1
ATOM 704 C C . LEU A 1 101 ? -3.162 0.014 -12.002 1.00 94.81 101 LEU A C 1
ATOM 706 O O . LEU A 1 101 ? -3.262 -1.004 -12.682 1.00 94.81 101 LEU A O 1
ATOM 710 N N . LEU A 1 102 ? -2.367 1.026 -12.349 1.00 92.88 102 LEU A N 1
ATOM 711 C CA . LEU A 1 102 ? -1.580 1.024 -13.580 1.00 92.88 102 LEU A CA 1
ATOM 712 C C . LEU A 1 102 ? -0.521 -0.085 -13.547 1.00 92.88 102 LEU A C 1
ATOM 714 O O . LEU A 1 102 ? -0.374 -0.813 -14.526 1.00 92.88 102 LEU A O 1
ATOM 718 N N . ALA A 1 103 ? 0.121 -0.303 -12.397 1.00 90.56 103 ALA A N 1
ATOM 719 C CA . ALA A 1 103 ? 1.034 -1.423 -12.196 1.00 90.56 103 ALA A CA 1
ATOM 720 C C . ALA A 1 103 ? 0.349 -2.790 -12.345 1.00 90.56 103 ALA A C 1
ATOM 722 O O . ALA A 1 103 ? 0.918 -3.705 -12.946 1.00 90.56 103 ALA A O 1
ATOM 723 N N . ALA A 1 104 ? -0.878 -2.930 -11.836 1.00 90.94 104 ALA A N 1
ATOM 724 C CA . ALA A 1 104 ? -1.637 -4.171 -11.930 1.00 90.94 104 ALA A CA 1
ATOM 725 C C . ALA A 1 104 ? -2.144 -4.452 -13.354 1.00 90.94 104 ALA A C 1
ATOM 727 O O . ALA A 1 104 ? -2.006 -5.575 -13.839 1.00 90.94 104 ALA A O 1
ATOM 728 N N . VAL A 1 105 ? -2.680 -3.438 -14.039 1.00 91.31 105 VAL A N 1
ATOM 729 C CA . VAL A 1 105 ? -3.205 -3.550 -15.410 1.00 91.31 105 VAL A CA 1
ATOM 730 C C . VAL A 1 105 ? -2.077 -3.783 -16.409 1.00 91.31 105 VAL A C 1
ATOM 732 O O . VAL A 1 105 ? -2.155 -4.697 -17.227 1.00 91.31 105 VAL A O 1
ATOM 735 N N . GLU A 1 106 ? -1.003 -2.996 -16.328 1.00 89.69 106 GLU A N 1
ATOM 736 C CA . GLU A 1 106 ? 0.139 -3.138 -17.234 1.00 89.69 106 GLU A CA 1
ATOM 737 C C . GLU A 1 106 ? 1.048 -4.313 -16.842 1.00 89.69 106 GLU A C 1
ATOM 739 O O . GLU A 1 106 ? 1.932 -4.682 -17.613 1.00 89.69 106 GLU A O 1
ATOM 744 N N . ARG A 1 107 ? 0.831 -4.919 -15.663 1.00 87.50 107 ARG A N 1
ATOM 745 C CA . ARG A 1 107 ? 1.671 -5.976 -15.069 1.00 87.50 107 ARG A CA 1
ATOM 746 C C . ARG A 1 107 ? 3.146 -5.563 -15.027 1.00 87.50 107 ARG A C 1
ATOM 748 O O . ARG A 1 107 ? 4.042 -6.371 -15.283 1.00 87.50 107 ARG A O 1
ATOM 755 N N . ARG A 1 108 ? 3.375 -4.283 -14.724 1.00 85.56 108 ARG A N 1
ATOM 756 C CA . ARG A 1 108 ? 4.670 -3.600 -14.783 1.00 85.56 108 ARG A CA 1
ATOM 757 C C . ARG A 1 108 ? 4.908 -2.794 -13.517 1.00 85.56 108 ARG A C 1
ATOM 759 O O . ARG A 1 108 ? 4.087 -1.963 -13.151 1.00 85.56 108 ARG A O 1
ATOM 766 N N . LEU A 1 109 ? 6.065 -2.981 -12.893 1.00 83.94 109 LEU A N 1
ATOM 767 C CA . LEU A 1 109 ? 6.575 -2.075 -11.869 1.00 83.94 109 LEU A CA 1
ATOM 768 C C . LEU A 1 109 ? 7.743 -1.275 -12.437 1.00 83.94 109 LEU A C 1
ATOM 770 O O . LEU A 1 109 ? 8.658 -1.827 -13.048 1.00 83.94 109 LEU A O 1
ATOM 774 N N . LEU A 1 110 ? 7.702 0.036 -12.231 1.00 83.56 110 LEU A N 1
ATOM 775 C CA . LEU A 1 110 ? 8.704 0.970 -12.722 1.00 83.56 110 LEU A CA 1
ATOM 776 C C . LEU A 1 110 ? 9.587 1.417 -11.560 1.00 83.56 110 LEU A C 1
ATOM 778 O O . LEU A 1 110 ? 9.078 1.941 -10.570 1.00 83.56 110 LEU A O 1
ATOM 782 N N . PHE A 1 111 ? 10.901 1.241 -11.693 1.00 74.50 111 PHE A N 1
ATOM 783 C CA . PHE A 1 111 ? 11.872 1.684 -10.696 1.00 74.50 111 PHE A CA 1
ATOM 784 C C . PHE A 1 111 ? 12.906 2.621 -11.299 1.00 74.50 111 PHE A C 1
ATOM 786 O O . PHE A 1 111 ? 13.360 2.466 -12.437 1.00 74.50 111 PHE A O 1
ATOM 793 N N . PHE A 1 112 ? 13.315 3.583 -10.479 1.00 71.25 112 PHE A N 1
ATOM 794 C CA . PHE A 1 112 ? 14.456 4.430 -10.762 1.00 71.25 112 PHE A CA 1
ATOM 795 C C . PHE A 1 112 ? 15.727 3.728 -10.280 1.00 71.25 112 PHE A C 1
ATOM 797 O O . PHE A 1 112 ? 15.998 3.678 -9.081 1.00 71.25 112 PHE A O 1
ATOM 804 N N . ALA A 1 113 ? 16.512 3.176 -11.204 1.00 62.88 113 ALA A N 1
ATOM 805 C CA . ALA A 1 113 ? 17.816 2.623 -10.878 1.00 62.88 113 ALA A CA 1
ATOM 806 C C . ALA A 1 113 ? 18.878 3.702 -11.103 1.00 62.88 113 ALA A C 1
ATOM 808 O O . ALA A 1 113 ? 19.254 4.030 -12.233 1.00 62.88 113 ALA A O 1
ATOM 809 N N . ARG A 1 114 ? 19.389 4.260 -10.004 1.00 55.22 114 ARG A N 1
ATOM 810 C CA . ARG A 1 114 ? 20.598 5.079 -10.046 1.00 55.22 114 ARG A CA 1
ATOM 811 C C . ARG A 1 114 ? 21.789 4.144 -9.879 1.00 55.22 114 ARG A C 1
ATOM 813 O O . ARG A 1 114 ? 22.057 3.672 -8.778 1.00 55.22 114 ARG A O 1
ATOM 820 N N . SER A 1 115 ? 22.493 3.844 -10.967 1.00 49.25 115 SER A N 1
ATOM 821 C CA . SER A 1 115 ? 23.771 3.144 -10.842 1.00 49.25 115 SER A CA 1
ATOM 822 C C . SER A 1 115 ? 24.772 4.101 -10.198 1.00 49.25 115 SER A C 1
ATOM 824 O O . SER A 1 115 ? 25.120 5.125 -10.776 1.00 49.25 115 SER A O 1
ATOM 826 N N . PHE A 1 116 ? 25.249 3.802 -8.989 1.00 42.81 116 PHE A N 1
ATOM 827 C CA . PHE A 1 116 ? 26.273 4.635 -8.344 1.00 42.81 116 PHE A CA 1
ATOM 828 C C . PHE A 1 116 ? 27.594 4.655 -9.136 1.00 42.81 116 PHE A C 1
ATOM 830 O O . PHE A 1 116 ? 28.352 5.615 -9.032 1.00 42.81 116 PHE A O 1
ATOM 837 N N . MET A 1 117 ? 27.854 3.634 -9.963 1.00 40.28 117 MET A N 1
ATOM 838 C CA . MET A 1 117 ? 29.079 3.530 -10.768 1.00 40.28 117 MET A CA 1
ATOM 839 C C . MET A 1 117 ? 28.989 4.182 -12.149 1.00 40.28 117 MET A C 1
ATOM 841 O O . MET A 1 117 ? 30.009 4.568 -12.713 1.00 40.28 117 MET A O 1
ATOM 845 N N . ARG A 1 118 ? 27.790 4.313 -12.715 1.00 49.12 118 ARG A N 1
ATOM 846 C CA . ARG A 1 118 ? 27.569 5.008 -13.985 1.00 49.12 118 ARG A CA 1
ATOM 847 C C . ARG A 1 118 ? 26.570 6.106 -13.695 1.00 49.12 118 ARG A C 1
ATOM 849 O O . ARG A 1 118 ? 25.419 5.787 -13.447 1.00 49.12 118 ARG A O 1
ATOM 856 N N . ARG A 1 119 ? 26.990 7.375 -13.742 1.00 49.53 119 ARG A N 1
ATOM 857 C CA . ARG A 1 119 ? 26.151 8.577 -13.517 1.00 49.53 119 ARG A CA 1
ATOM 858 C C . ARG A 1 119 ? 24.914 8.693 -14.443 1.00 49.53 119 ARG A C 1
ATOM 860 O O . ARG A 1 119 ? 24.264 9.731 -14.450 1.00 49.53 119 ARG A O 1
ATOM 867 N N . ASP A 1 120 ? 24.565 7.638 -15.168 1.00 52.84 120 ASP A N 1
ATOM 868 C CA . ASP A 1 120 ? 23.338 7.474 -15.925 1.00 52.84 120 ASP A CA 1
ATOM 869 C C . ASP A 1 120 ? 22.214 7.033 -14.979 1.00 52.84 120 ASP A C 1
ATOM 871 O O . ASP A 1 120 ? 22.188 5.903 -14.480 1.00 52.84 120 ASP A O 1
ATOM 875 N N . ALA A 1 121 ? 21.246 7.917 -14.761 1.00 55.50 121 ALA A N 1
ATOM 876 C CA . ALA A 1 121 ? 19.938 7.505 -14.278 1.00 55.50 121 ALA A CA 1
ATOM 877 C C . ALA A 1 121 ? 19.275 6.631 -15.352 1.00 55.50 121 ALA A C 1
ATOM 879 O O . ALA A 1 121 ? 19.126 7.070 -16.493 1.00 55.50 121 ALA A O 1
ATOM 880 N N . ARG A 1 122 ? 18.893 5.393 -15.016 1.00 68.44 122 ARG A N 1
ATOM 881 C CA . ARG A 1 122 ? 18.161 4.514 -15.939 1.00 68.44 122 ARG A CA 1
ATOM 882 C C . ARG A 1 122 ? 16.887 3.993 -15.290 1.00 68.44 122 ARG A C 1
ATOM 884 O O . ARG A 1 122 ? 16.850 3.699 -14.096 1.00 68.44 122 ARG A O 1
ATOM 891 N N . PHE A 1 123 ? 15.843 3.867 -16.100 1.00 71.94 123 PHE A N 1
ATOM 892 C CA . PHE A 1 123 ? 14.581 3.265 -15.688 1.00 71.94 123 PHE A CA 1
ATOM 893 C C . PHE A 1 123 ? 14.638 1.755 -15.888 1.00 71.94 123 PHE A C 1
ATOM 895 O O . PHE A 1 123 ? 15.062 1.284 -16.946 1.00 71.94 123 PHE A O 1
ATOM 902 N N . VAL A 1 124 ? 14.204 1.015 -14.872 1.00 75.38 124 VAL A N 1
ATOM 903 C CA . VAL A 1 124 ? 14.111 -0.446 -14.900 1.00 75.38 124 VAL A CA 1
ATOM 904 C C . VAL A 1 124 ? 12.643 -0.833 -14.805 1.00 75.38 124 VAL A C 1
ATOM 906 O O . VAL A 1 124 ? 11.919 -0.349 -13.932 1.00 75.38 124 VAL A O 1
ATOM 909 N N . ILE A 1 125 ? 12.204 -1.679 -15.734 1.00 80.62 125 ILE A N 1
ATOM 910 C CA . ILE A 1 125 ? 10.827 -2.156 -15.841 1.00 80.62 125 ILE A CA 1
ATOM 911 C C . ILE A 1 125 ? 10.810 -3.614 -15.408 1.00 80.62 125 ILE A C 1
ATOM 913 O O . ILE A 1 125 ? 11.389 -4.466 -16.081 1.00 80.62 125 ILE A O 1
ATOM 917 N N . TYR A 1 126 ? 10.116 -3.911 -14.319 1.00 78.62 126 TYR A N 1
ATOM 918 C CA . TYR A 1 126 ? 9.853 -5.283 -13.908 1.00 78.62 126 TYR A CA 1
ATOM 919 C C . TYR A 1 126 ? 8.494 -5.708 -14.421 1.00 78.62 126 TYR A C 1
ATOM 921 O O . TYR A 1 126 ? 7.463 -5.205 -13.976 1.00 78.62 126 TYR A O 1
ATOM 929 N N . GLU A 1 127 ? 8.499 -6.630 -15.372 1.00 80.19 127 GLU A N 1
ATOM 930 C CA . GLU A 1 127 ? 7.283 -7.197 -15.938 1.00 80.19 127 GLU A CA 1
ATOM 931 C C . GLU A 1 127 ? 6.990 -8.536 -15.270 1.00 80.19 127 GLU A C 1
ATOM 933 O O . GLU A 1 127 ? 7.893 -9.343 -15.051 1.00 80.19 127 GLU A O 1
ATOM 938 N N . GLY A 1 128 ? 5.727 -8.801 -14.957 1.00 83.00 128 GLY A N 1
ATOM 939 C CA . GLY A 1 128 ? 5.351 -10.122 -14.477 1.00 83.00 128 GLY A CA 1
ATOM 940 C C . GLY A 1 128 ? 4.052 -10.168 -13.700 1.00 83.00 128 GLY A C 1
ATOM 941 O O . GLY A 1 128 ? 3.470 -9.155 -13.317 1.00 83.00 128 GLY A O 1
ATOM 942 N N . ALA A 1 129 ? 3.606 -11.393 -13.424 1.00 86.38 129 ALA A N 1
ATOM 943 C CA . ALA A 1 129 ? 2.406 -11.632 -12.633 1.00 86.38 129 ALA A CA 1
ATOM 944 C C . ALA A 1 129 ? 2.514 -11.063 -11.208 1.00 86.38 129 ALA A C 1
ATOM 946 O O . ALA A 1 129 ? 1.493 -10.663 -10.659 1.00 86.38 129 ALA A O 1
ATOM 947 N N . ALA A 1 130 ? 3.725 -10.955 -10.648 1.00 86.06 130 ALA A N 1
ATOM 948 C CA . ALA A 1 130 ? 3.965 -10.360 -9.336 1.00 86.06 130 ALA A CA 1
ATOM 949 C C . ALA A 1 130 ? 3.656 -8.854 -9.280 1.00 86.06 130 ALA A C 1
ATOM 951 O O . ALA A 1 130 ? 3.326 -8.346 -8.212 1.00 86.06 130 ALA A O 1
ATOM 952 N N . ALA A 1 131 ? 3.670 -8.134 -10.408 1.00 88.12 131 ALA A N 1
ATOM 953 C CA . ALA A 1 131 ? 3.289 -6.720 -10.431 1.00 88.12 131 ALA A CA 1
ATOM 954 C C . ALA A 1 131 ? 1.816 -6.501 -10.048 1.00 88.12 131 ALA A C 1
ATOM 956 O O . ALA A 1 131 ? 1.479 -5.455 -9.501 1.00 88.12 131 ALA A O 1
ATOM 957 N N . VAL A 1 132 ? 0.952 -7.497 -10.277 1.00 92.19 132 VAL A N 1
ATOM 958 C CA . VAL A 1 132 ? -0.477 -7.434 -9.940 1.00 92.19 132 VAL A CA 1
ATOM 959 C C . VAL A 1 132 ? -0.704 -7.310 -8.431 1.00 92.19 132 VAL A C 1
ATOM 961 O O . VAL A 1 132 ? -1.289 -6.311 -8.018 1.00 92.19 132 VAL A O 1
ATOM 964 N N . PRO A 1 133 ? -0.242 -8.245 -7.580 1.00 93.69 133 PRO A N 1
ATOM 965 C CA . PRO A 1 133 ? -0.441 -8.127 -6.141 1.00 93.69 133 PRO A CA 1
ATOM 966 C C . PRO A 1 133 ? 0.313 -6.943 -5.517 1.00 93.69 133 PRO A C 1
ATOM 968 O O . PRO A 1 133 ? -0.229 -6.319 -4.611 1.00 93.69 133 PRO A O 1
ATOM 971 N N . PHE A 1 134 ? 1.494 -6.554 -6.018 1.00 92.25 134 PHE A N 1
ATOM 972 C CA . PHE A 1 134 ? 2.163 -5.327 -5.552 1.00 92.25 134 PHE A CA 1
ATOM 973 C C . PHE A 1 134 ? 1.378 -4.061 -5.917 1.00 92.25 134 PHE A C 1
ATOM 975 O O . PHE A 1 134 ? 1.196 -3.182 -5.075 1.00 92.25 134 PHE A O 1
ATOM 982 N N . GLY A 1 135 ? 0.878 -3.979 -7.152 1.00 93.12 135 GLY A N 1
ATOM 983 C CA . GLY A 1 135 ? 0.017 -2.887 -7.598 1.00 93.12 135 GLY A CA 1
ATOM 984 C C . GLY A 1 135 ? -1.277 -2.814 -6.787 1.00 93.12 135 GLY A C 1
ATOM 985 O O . GLY A 1 135 ? -1.651 -1.744 -6.311 1.00 93.12 135 GLY A O 1
ATOM 986 N N . ALA A 1 136 ? -1.912 -3.961 -6.533 1.00 95.81 136 ALA A N 1
ATOM 987 C CA . ALA A 1 136 ? -3.095 -4.055 -5.685 1.00 95.81 136 ALA A CA 1
ATOM 988 C C . ALA A 1 136 ? -2.809 -3.630 -4.234 1.00 95.81 136 ALA A C 1
ATOM 990 O O . ALA A 1 136 ? -3.603 -2.894 -3.655 1.00 95.81 136 ALA A O 1
ATOM 991 N N . ALA A 1 137 ? -1.668 -4.030 -3.659 1.00 95.75 137 ALA A N 1
ATOM 992 C CA . ALA A 1 137 ? -1.261 -3.621 -2.315 1.00 95.75 137 ALA A CA 1
ATOM 993 C C . ALA A 1 137 ? -1.082 -2.099 -2.219 1.00 95.75 137 ALA A C 1
ATOM 995 O O . ALA A 1 137 ? -1.548 -1.479 -1.264 1.00 95.75 137 ALA A O 1
ATOM 996 N N . LEU A 1 138 ? -0.451 -1.483 -3.223 1.00 94.94 138 LEU A N 1
ATOM 997 C CA . LEU A 1 138 ? -0.275 -0.032 -3.277 1.00 94.94 138 LEU A CA 1
ATOM 998 C C . LEU A 1 138 ? -1.611 0.702 -3.448 1.00 94.94 138 LEU A C 1
ATOM 1000 O O . LEU A 1 138 ? -1.867 1.685 -2.751 1.00 94.94 138 LEU A O 1
ATOM 1004 N N . ALA A 1 139 ? -2.484 0.204 -4.328 1.00 96.94 139 ALA A N 1
ATOM 1005 C CA . ALA A 1 139 ? -3.812 0.775 -4.507 1.00 96.94 139 ALA A CA 1
ATOM 1006 C C . ALA A 1 139 ? -4.647 0.673 -3.224 1.00 96.94 139 ALA A C 1
ATOM 1008 O O . ALA A 1 139 ? -5.317 1.630 -2.845 1.00 96.94 139 ALA A O 1
ATOM 1009 N N . TRP A 1 140 ? -4.547 -0.449 -2.511 1.00 97.31 140 TRP A N 1
ATOM 1010 C CA . TRP A 1 140 ? -5.201 -0.643 -1.224 1.00 97.31 140 TRP A CA 1
ATOM 1011 C C . TRP A 1 140 ? -4.738 0.368 -0.168 1.00 97.31 140 TRP A C 1
ATOM 1013 O O . TRP A 1 140 ? -5.570 0.967 0.512 1.00 97.31 140 TRP A O 1
ATOM 1023 N N . VAL A 1 141 ? -3.430 0.635 -0.072 1.00 96.12 141 VAL A N 1
ATOM 1024 C CA . VAL A 1 141 ? -2.897 1.693 0.807 1.00 96.12 141 VAL A CA 1
ATOM 1025 C C . VAL A 1 141 ? -3.469 3.058 0.423 1.00 96.12 141 VAL A C 1
ATOM 1027 O O . VAL A 1 141 ? -3.916 3.800 1.298 1.00 96.12 141 VAL A O 1
ATOM 1030 N N . GLY A 1 142 ? -3.522 3.375 -0.873 1.00 97.06 142 GLY A N 1
ATOM 1031 C CA . GLY A 1 142 ? -4.134 4.610 -1.362 1.00 97.06 142 GLY A CA 1
ATOM 1032 C C . GLY A 1 142 ? -5.609 4.747 -0.965 1.00 97.06 142 GLY A C 1
ATOM 1033 O O . GLY A 1 142 ? -6.018 5.804 -0.485 1.00 97.06 142 GLY A O 1
ATOM 1034 N N . LEU A 1 143 ? -6.391 3.668 -1.075 1.00 97.88 143 LEU A N 1
ATOM 1035 C CA . LEU A 1 143 ? -7.789 3.628 -0.626 1.00 97.88 143 LEU A CA 1
ATOM 1036 C C . LEU A 1 143 ? -7.921 3.827 0.889 1.00 97.88 143 LEU A C 1
ATOM 1038 O O . LEU A 1 143 ? -8.808 4.555 1.327 1.00 97.88 143 LEU A O 1
ATOM 1042 N N . CYS A 1 144 ? -7.026 3.242 1.690 1.00 96.62 144 CYS A N 1
ATOM 1043 C CA . CYS A 1 144 ? -7.015 3.444 3.140 1.00 96.62 144 CYS A CA 1
ATOM 1044 C C . CYS A 1 144 ? -6.745 4.911 3.503 1.00 96.62 144 CYS A C 1
ATOM 1046 O O . CYS A 1 144 ? -7.421 5.466 4.368 1.00 96.62 144 CYS A O 1
ATOM 1048 N N . VAL A 1 145 ? -5.806 5.566 2.812 1.00 95.75 145 VAL A N 1
ATOM 1049 C CA . VAL A 1 145 ? -5.542 7.004 2.990 1.00 95.75 145 VAL A CA 1
ATOM 1050 C C . VAL A 1 145 ? -6.776 7.828 2.623 1.00 95.75 145 VAL A C 1
ATOM 1052 O O . VAL A 1 145 ? -7.178 8.693 3.396 1.00 95.75 145 VAL A O 1
ATOM 1055 N N . LEU A 1 146 ? -7.420 7.536 1.490 1.00 97.12 146 LEU A N 1
ATOM 1056 C CA . LEU A 1 146 ? -8.647 8.224 1.075 1.00 97.12 146 LEU A CA 1
ATOM 1057 C C . LEU A 1 146 ? -9.783 8.048 2.091 1.00 97.12 146 LEU A C 1
ATOM 1059 O O . LEU A 1 146 ? -10.470 9.018 2.404 1.00 97.12 146 LEU A O 1
ATOM 1063 N N . ALA A 1 147 ? -9.949 6.848 2.650 1.00 95.12 147 ALA A N 1
ATOM 1064 C CA . ALA A 1 147 ? -10.941 6.580 3.688 1.00 95.12 147 ALA A CA 1
ATOM 1065 C C . ALA A 1 147 ? -10.665 7.384 4.971 1.00 95.12 147 ALA A C 1
ATOM 1067 O O . ALA A 1 147 ? -11.593 7.947 5.550 1.00 95.12 147 ALA A O 1
ATOM 1068 N N . LEU A 1 148 ? -9.398 7.497 5.388 1.00 93.31 148 LEU A N 1
ATOM 1069 C CA . LEU A 1 148 ? -9.002 8.316 6.540 1.00 93.31 148 LEU A CA 1
ATOM 1070 C C . LEU A 1 148 ? -9.233 9.811 6.295 1.00 93.31 148 LEU A C 1
ATOM 1072 O O . LEU A 1 148 ? -9.706 10.515 7.187 1.00 93.31 148 LEU A O 1
ATOM 1076 N N . VAL A 1 149 ? -8.941 10.299 5.086 1.00 94.44 149 VAL A N 1
ATOM 1077 C CA . VAL A 1 149 ? -9.231 11.689 4.710 1.00 94.44 149 VAL A CA 1
ATOM 1078 C C . VAL A 1 149 ? -10.734 11.942 4.729 1.00 94.44 149 VAL A C 1
ATOM 1080 O O . VAL A 1 149 ? -11.170 12.920 5.329 1.00 94.44 149 VAL A O 1
ATOM 1083 N N . LEU A 1 150 ? -11.531 11.044 4.144 1.00 95.06 150 LEU A N 1
ATOM 1084 C CA . LEU A 1 150 ? -12.986 11.153 4.152 1.00 95.06 150 LEU A CA 1
ATOM 1085 C C . LEU A 1 150 ? -13.526 11.190 5.588 1.00 95.06 150 LEU A C 1
ATOM 1087 O O . LEU A 1 150 ? -14.277 12.098 5.938 1.00 95.06 150 LEU A O 1
ATOM 1091 N N . ALA A 1 151 ? -13.076 10.272 6.444 1.00 92.12 151 ALA A N 1
ATOM 1092 C CA . ALA A 1 151 ? -13.418 10.253 7.862 1.00 92.12 151 ALA A CA 1
ATOM 1093 C C . ALA A 1 151 ? -13.088 11.587 8.557 1.00 92.12 151 ALA A C 1
ATOM 1095 O O . ALA A 1 151 ? -13.924 12.138 9.274 1.00 92.12 151 ALA A O 1
ATOM 1096 N N . SER A 1 152 ? -11.906 12.149 8.292 1.00 90.00 152 SER A N 1
ATOM 1097 C CA . SER A 1 152 ? -11.506 13.452 8.828 1.00 90.00 152 SER A CA 1
ATOM 1098 C C . SER A 1 152 ? -12.392 14.595 8.321 1.00 90.00 152 SER A C 1
ATOM 1100 O O . SER A 1 152 ? -12.790 15.447 9.115 1.00 90.00 152 SER A O 1
ATOM 1102 N N . THR A 1 153 ? -12.764 14.604 7.036 1.00 90.44 153 THR A N 1
ATOM 1103 C CA . THR A 1 153 ? -13.671 15.626 6.477 1.00 90.44 153 THR A CA 1
ATOM 1104 C C . THR A 1 153 ? -15.093 15.536 7.029 1.00 90.44 153 THR A C 1
ATOM 1106 O O . THR A 1 153 ? -15.792 16.543 7.068 1.00 90.44 153 THR A O 1
ATOM 1109 N N . LEU A 1 154 ? -15.498 14.359 7.515 1.00 92.62 154 LEU A N 1
ATOM 1110 C CA . LEU A 1 154 ? -16.759 14.143 8.227 1.00 92.62 154 LEU A CA 1
ATOM 1111 C C . LEU A 1 154 ? -16.687 14.539 9.715 1.00 92.62 154 LEU A C 1
ATOM 1113 O O . LEU A 1 154 ? -17.656 14.352 10.444 1.00 92.62 154 LEU A O 1
ATOM 1117 N N . GLY A 1 155 ? -15.560 15.093 10.175 1.00 89.44 155 GLY A N 1
ATOM 1118 C CA . GLY A 1 155 ? -15.389 15.592 11.541 1.00 89.44 155 GLY A CA 1
ATOM 1119 C C . GLY A 1 155 ? -14.825 14.573 12.533 1.00 89.44 155 GLY A C 1
ATOM 1120 O O . GLY A 1 155 ? -14.750 14.873 13.725 1.00 89.44 155 GLY A O 1
ATOM 1121 N N . LEU A 1 156 ? -14.389 13.389 12.083 1.00 89.62 156 LEU A N 1
ATOM 1122 C CA . LEU A 1 156 ? -13.737 12.426 12.972 1.00 89.62 156 LEU A CA 1
ATOM 1123 C C . LEU A 1 156 ? -12.331 12.911 13.332 1.00 89.62 156 LEU A C 1
ATOM 1125 O O . LEU A 1 156 ? -11.449 13.052 12.482 1.00 89.62 156 LEU A O 1
ATOM 1129 N N . THR A 1 157 ? -12.120 13.159 14.623 1.00 89.12 157 THR A N 1
ATOM 1130 C CA . THR A 1 157 ? -10.798 13.517 15.148 1.00 89.12 157 THR A CA 1
ATOM 1131 C C . THR A 1 157 ? -9.892 12.277 15.219 1.00 89.12 157 THR A C 1
ATOM 1133 O O . THR A 1 157 ? -10.388 11.151 15.327 1.00 89.12 157 THR A O 1
ATOM 1136 N N . PRO A 1 158 ? -8.556 12.446 15.229 1.00 86.25 158 PRO A N 1
ATOM 1137 C CA . PRO A 1 158 ? -7.627 11.329 15.418 1.00 86.25 158 PRO A CA 1
ATOM 1138 C C . PRO A 1 158 ? -7.880 10.529 16.705 1.00 86.25 158 PRO A C 1
ATOM 1140 O O . PRO A 1 158 ? -7.660 9.321 16.725 1.00 86.25 158 PRO A O 1
ATOM 1143 N N . GLY A 1 159 ? -8.373 11.191 17.761 1.00 90.00 159 GLY A N 1
ATOM 1144 C CA . GLY A 1 159 ? -8.784 10.546 19.011 1.00 90.00 159 GLY A CA 1
ATOM 1145 C C . GLY A 1 159 ? -9.944 9.576 18.796 1.00 90.00 159 GLY A C 1
ATOM 1146 O O . GLY A 1 159 ? -9.805 8.399 19.112 1.00 90.00 159 GLY A O 1
ATOM 1147 N N . HIS A 1 160 ? -11.019 10.027 18.141 1.00 90.50 160 HIS A N 1
ATOM 1148 C CA . HIS A 1 160 ? -12.163 9.171 17.815 1.00 90.50 160 HIS A CA 1
ATOM 1149 C C . HIS A 1 160 ? -11.771 7.989 16.921 1.00 90.50 160 HIS A C 1
ATOM 1151 O O . HIS A 1 160 ? -12.233 6.873 17.136 1.00 90.50 160 HIS A O 1
ATOM 1157 N N . LEU A 1 161 ? -10.900 8.207 15.928 1.00 88.88 161 LEU A N 1
ATOM 1158 C CA . LEU A 1 161 ? -10.414 7.127 15.063 1.00 88.88 161 LEU A CA 1
ATOM 1159 C C . LEU A 1 161 ? -9.605 6.094 15.848 1.00 88.88 161 LEU A C 1
ATOM 1161 O O . LEU A 1 161 ? -9.797 4.894 15.665 1.00 88.88 161 LEU A O 1
ATOM 1165 N N . ARG A 1 162 ? -8.729 6.552 16.748 1.00 90.81 162 ARG A N 1
ATOM 1166 C CA . ARG A 1 162 ? -7.969 5.670 17.634 1.00 90.81 162 ARG A CA 1
ATOM 1167 C C . ARG A 1 162 ? -8.898 4.884 18.554 1.00 90.81 162 ARG A C 1
ATOM 1169 O O . ARG A 1 162 ? -8.753 3.672 18.645 1.00 90.81 162 ARG A O 1
ATOM 1176 N N . GLU A 1 163 ? -9.838 5.544 19.217 1.00 90.62 163 GLU A N 1
ATOM 1177 C CA . GLU A 1 163 ? -10.813 4.897 20.101 1.00 90.62 163 GLU A CA 1
ATOM 1178 C C . GLU A 1 163 ? -11.653 3.866 19.344 1.00 90.62 163 GLU A C 1
ATOM 1180 O O . GLU A 1 163 ? -11.795 2.735 19.805 1.00 90.62 163 GLU A O 1
ATOM 1185 N N . ALA A 1 164 ? -12.113 4.199 18.136 1.00 90.12 164 ALA A N 1
ATOM 1186 C CA . ALA A 1 164 ? -12.839 3.274 17.275 1.00 90.12 164 ALA A CA 1
ATOM 1187 C C . ALA A 1 164 ? -11.988 2.056 16.884 1.00 90.12 164 ALA A C 1
ATOM 1189 O O . ALA A 1 164 ? -12.476 0.931 16.958 1.00 90.12 164 ALA A O 1
ATOM 1190 N N . MET A 1 165 ? -10.718 2.252 16.508 1.00 90.75 165 MET A N 1
ATOM 1191 C CA . MET A 1 165 ? -9.797 1.153 16.189 1.00 90.75 165 MET A CA 1
ATOM 1192 C C . MET A 1 165 ? -9.478 0.281 17.409 1.00 90.75 165 MET A C 1
ATOM 1194 O O . MET A 1 165 ? -9.308 -0.925 17.266 1.00 90.75 165 MET A O 1
ATOM 1198 N N . LEU A 1 166 ? -9.407 0.862 18.608 1.00 89.62 166 LEU A N 1
ATOM 1199 C CA . LEU A 1 166 ? -9.198 0.108 19.845 1.00 89.62 166 LEU A CA 1
ATOM 1200 C C . LEU A 1 166 ? -10.454 -0.679 20.244 1.00 89.62 166 LEU A C 1
ATOM 1202 O O . LEU A 1 166 ? -10.347 -1.837 20.645 1.00 89.62 166 LEU A O 1
ATOM 1206 N N . ALA A 1 167 ? -11.641 -0.094 20.089 1.00 88.88 167 ALA A N 1
ATOM 1207 C CA . ALA A 1 167 ? -12.915 -0.759 20.361 1.00 88.88 167 ALA A CA 1
ATOM 1208 C C . ALA A 1 167 ? -13.254 -1.838 19.315 1.00 88.88 167 ALA A C 1
ATOM 1210 O O . ALA A 1 167 ? -13.878 -2.858 19.626 1.00 88.88 167 ALA A O 1
ATOM 1211 N N . ARG A 1 168 ? -12.846 -1.630 18.060 1.00 90.50 168 ARG A N 1
ATOM 1212 C CA . ARG A 1 168 ? -13.024 -2.554 16.934 1.00 90.50 168 ARG A CA 1
ATOM 1213 C C . ARG A 1 168 ? -11.685 -2.790 16.235 1.00 90.50 168 ARG A C 1
ATOM 1215 O O . ARG A 1 168 ? -11.412 -2.148 15.215 1.00 90.50 168 ARG A O 1
ATOM 1222 N N . PRO A 1 169 ? -10.857 -3.720 16.750 1.00 88.88 169 PRO A N 1
ATOM 1223 C CA . PRO A 1 169 ? -9.543 -4.003 16.179 1.00 88.88 169 PRO A CA 1
ATOM 1224 C C . PRO A 1 169 ? -9.617 -4.442 14.711 1.00 88.88 169 PRO A C 1
ATOM 1226 O O . PRO A 1 169 ? -8.677 -4.187 13.957 1.00 88.88 169 PRO A O 1
ATOM 1229 N N . SER A 1 170 ? -10.743 -5.007 14.258 1.00 93.38 170 SER A N 1
ATOM 1230 C CA . SER A 1 170 ? -11.030 -5.269 12.837 1.00 93.38 170 SER A CA 1
ATOM 1231 C C . SER A 1 170 ? -10.732 -4.087 11.902 1.00 93.38 170 SER A C 1
ATOM 1233 O O . SER A 1 170 ? -10.221 -4.311 10.803 1.00 93.38 170 SER A O 1
ATOM 1235 N N . LEU A 1 171 ? -10.960 -2.839 12.337 1.00 92.44 171 LEU A N 1
ATOM 1236 C CA . LEU A 1 171 ? -10.695 -1.632 11.540 1.00 92.44 171 LEU A CA 1
ATOM 1237 C C . LEU A 1 171 ? -9.211 -1.435 11.195 1.00 92.44 171 LEU A C 1
ATOM 1239 O O . LEU A 1 171 ? -8.904 -0.796 10.193 1.00 92.44 171 LEU A O 1
ATOM 1243 N N . ALA A 1 172 ? -8.295 -1.982 11.998 1.00 93.06 172 ALA A N 1
ATOM 1244 C CA . ALA A 1 172 ? -6.854 -1.948 11.739 1.00 93.06 172 ALA A CA 1
ATOM 1245 C C . ALA A 1 172 ? -6.335 -3.287 11.191 1.00 93.06 172 ALA A C 1
ATOM 1247 O O . ALA A 1 172 ? -5.508 -3.312 10.277 1.00 93.06 172 ALA A O 1
ATOM 1248 N N . LEU A 1 173 ? -6.845 -4.403 11.721 1.00 94.06 173 LEU A N 1
ATOM 1249 C CA . LEU A 1 173 ? -6.413 -5.749 11.350 1.00 94.06 173 LEU A CA 1
ATOM 1250 C C . LEU A 1 173 ? -6.735 -6.081 9.891 1.00 94.06 173 LEU A C 1
ATOM 1252 O O . LEU A 1 173 ? -5.885 -6.642 9.203 1.00 94.06 173 LEU A O 1
ATOM 1256 N N . LEU A 1 174 ? -7.922 -5.710 9.396 1.00 95.56 174 LEU A N 1
ATOM 1257 C CA . LEU A 1 174 ? -8.313 -6.013 8.019 1.00 95.56 174 LEU A CA 1
ATOM 1258 C C . LEU A 1 174 ? -7.446 -5.260 6.995 1.00 95.56 174 LEU A C 1
ATOM 1260 O O . LEU A 1 174 ? -6.865 -5.926 6.136 1.00 95.56 174 LEU A O 1
ATOM 1264 N N . PRO A 1 175 ? -7.266 -3.922 7.075 1.00 95.88 175 PRO A N 1
ATOM 1265 C CA . PRO A 1 175 ? -6.412 -3.215 6.124 1.00 95.88 175 PRO A CA 1
ATOM 1266 C C . PRO A 1 175 ? -4.963 -3.700 6.115 1.00 95.88 175 PRO A C 1
ATOM 1268 O O . PRO A 1 175 ? -4.399 -3.893 5.036 1.00 95.88 175 PRO A O 1
ATOM 1271 N N . LEU A 1 176 ? -4.377 -3.928 7.297 1.00 95.94 176 LEU A N 1
ATOM 1272 C CA . LEU A 1 176 ? -3.015 -4.450 7.421 1.00 95.94 176 LEU A CA 1
ATOM 1273 C C . LEU A 1 176 ? -2.914 -5.875 6.879 1.00 95.94 176 LEU A C 1
ATOM 1275 O O . LEU A 1 176 ? -1.979 -6.183 6.144 1.00 95.94 176 LEU A O 1
ATOM 1279 N N . GLY A 1 177 ? -3.893 -6.722 7.197 1.00 96.62 177 GLY A N 1
ATOM 1280 C CA . GLY A 1 177 ? -3.971 -8.091 6.712 1.00 96.62 177 GLY A CA 1
ATOM 1281 C C . GLY A 1 177 ? -4.003 -8.165 5.186 1.00 96.62 177 GLY A C 1
ATOM 1282 O O . GLY A 1 177 ? -3.173 -8.855 4.599 1.00 96.62 177 GLY A O 1
ATOM 1283 N N . VAL A 1 178 ? -4.872 -7.382 4.530 1.00 97.38 178 VAL A N 1
ATOM 1284 C CA . VAL A 1 178 ? -4.927 -7.295 3.057 1.00 97.38 178 VAL A CA 1
ATOM 1285 C C . VAL A 1 178 ? -3.577 -6.860 2.487 1.00 97.38 178 VAL A C 1
ATOM 1287 O O . VAL A 1 178 ? -3.062 -7.496 1.566 1.00 97.38 178 VAL A O 1
ATOM 1290 N N . TRP A 1 179 ? -2.978 -5.800 3.037 1.00 96.81 179 TRP A N 1
ATOM 1291 C CA . TRP A 1 179 ? -1.695 -5.290 2.553 1.00 96.81 179 TRP A CA 1
ATOM 1292 C C . TRP A 1 179 ? -0.575 -6.333 2.668 1.00 96.81 179 TRP A C 1
ATOM 1294 O O . TRP A 1 179 ? 0.151 -6.568 1.696 1.00 96.81 179 TRP A O 1
ATOM 1304 N N . PHE A 1 180 ? -0.464 -7.005 3.816 1.00 96.88 180 PHE A N 1
ATOM 1305 C CA . PHE A 1 180 ? 0.529 -8.053 4.042 1.00 96.88 180 PHE A CA 1
ATOM 1306 C C . PHE A 1 180 ? 0.304 -9.278 3.155 1.00 96.88 180 PHE A C 1
ATOM 1308 O O . PHE A 1 180 ? 1.263 -9.774 2.565 1.00 96.88 180 PHE A O 1
ATOM 1315 N N . THR A 1 181 ? -0.940 -9.737 2.994 1.00 96.94 181 THR A N 1
ATOM 1316 C CA . THR A 1 181 ? -1.262 -10.880 2.130 1.00 96.94 181 THR A CA 1
ATOM 1317 C C . THR A 1 181 ? -0.936 -10.590 0.669 1.00 96.94 181 THR A C 1
ATOM 1319 O O . THR A 1 181 ? -0.310 -11.420 0.011 1.00 96.94 181 THR A O 1
ATOM 1322 N N . LEU A 1 182 ? -1.301 -9.410 0.159 1.00 96.31 182 LEU A N 1
ATOM 1323 C CA . LEU A 1 182 ? -0.982 -9.016 -1.215 1.00 96.31 182 LEU A CA 1
ATOM 1324 C C . LEU A 1 182 ? 0.532 -8.878 -1.414 1.00 96.31 182 LEU A C 1
ATOM 1326 O O . LEU A 1 182 ? 1.085 -9.433 -2.359 1.00 96.31 182 LEU A O 1
ATOM 1330 N N . THR A 1 183 ? 1.230 -8.219 -0.491 1.00 93.06 183 THR A N 1
ATOM 1331 C CA . THR A 1 183 ? 2.693 -8.087 -0.557 1.00 93.06 183 THR A CA 1
ATOM 1332 C C . THR A 1 183 ? 3.378 -9.457 -0.507 1.00 93.06 183 THR A C 1
ATOM 1334 O O . THR A 1 183 ? 4.252 -9.745 -1.326 1.00 93.06 183 THR A O 1
ATOM 1337 N N . GLY A 1 184 ? 2.936 -10.339 0.394 1.00 92.62 184 GLY A N 1
ATOM 1338 C CA . GLY A 1 184 ? 3.419 -11.713 0.505 1.00 92.62 184 GLY A CA 1
ATOM 1339 C C . GLY A 1 184 ? 3.206 -12.512 -0.780 1.00 92.62 184 GLY A C 1
ATOM 1340 O O . GLY A 1 184 ? 4.135 -13.152 -1.268 1.00 92.62 184 GLY A O 1
ATOM 1341 N N . LEU A 1 185 ? 2.024 -12.400 -1.396 1.00 92.94 185 LEU A N 1
ATOM 1342 C CA . LEU A 1 185 ? 1.720 -13.034 -2.680 1.00 92.94 185 LEU A CA 1
ATOM 1343 C C . LEU A 1 185 ? 2.625 -12.514 -3.808 1.00 92.94 185 LEU A C 1
ATOM 1345 O O . LEU A 1 185 ? 3.112 -13.303 -4.614 1.00 92.94 185 LEU A O 1
ATOM 1349 N N . GLY A 1 186 ? 2.898 -11.207 -3.850 1.00 88.62 186 GLY A N 1
ATOM 1350 C CA . GLY A 1 186 ? 3.834 -10.623 -4.814 1.00 88.62 186 GLY A CA 1
ATOM 1351 C C . GLY A 1 186 ? 5.249 -11.177 -4.683 1.00 88.62 186 GLY A C 1
ATOM 1352 O O . GLY A 1 186 ? 5.863 -11.534 -5.690 1.00 88.62 186 GLY A O 1
ATOM 1353 N N . LEU A 1 187 ? 5.739 -11.325 -3.452 1.00 88.31 187 LEU A N 1
ATOM 1354 C CA . LEU A 1 187 ? 7.047 -11.923 -3.169 1.00 88.31 187 LEU A CA 1
ATOM 1355 C C . LEU A 1 187 ? 7.094 -13.423 -3.509 1.00 88.31 187 LEU A C 1
ATOM 1357 O O . LEU A 1 187 ? 8.099 -13.896 -4.031 1.00 88.31 187 LEU A O 1
ATOM 1361 N N . LEU A 1 188 ? 6.010 -14.166 -3.259 1.00 88.00 188 LEU A N 1
ATOM 1362 C CA . LEU A 1 188 ? 5.907 -15.596 -3.584 1.00 88.00 188 LEU A CA 1
ATOM 1363 C C . LEU A 1 188 ? 5.908 -15.871 -5.088 1.00 88.00 188 LEU A C 1
ATOM 1365 O O . LEU A 1 188 ? 6.535 -16.831 -5.545 1.00 88.00 188 LEU A O 1
ATOM 1369 N N . ILE A 1 189 ? 5.189 -15.049 -5.855 1.00 86.62 189 ILE A N 1
ATOM 1370 C CA . ILE A 1 189 ? 5.194 -15.138 -7.317 1.00 86.62 189 ILE A CA 1
ATOM 1371 C C . ILE A 1 189 ? 6.590 -14.769 -7.832 1.00 86.62 189 ILE A C 1
ATOM 1373 O O . ILE A 1 189 ? 7.155 -15.500 -8.649 1.00 86.62 189 ILE A O 1
ATOM 1377 N N . GLY A 1 190 ? 7.158 -13.683 -7.298 1.00 74.81 190 GLY A N 1
ATOM 1378 C CA . GLY A 1 190 ? 8.482 -13.191 -7.647 1.00 74.81 190 GLY A CA 1
ATOM 1379 C C . GLY A 1 190 ? 8.569 -12.637 -9.073 1.00 74.81 190 GLY A C 1
ATOM 1380 O O . GLY A 1 190 ? 7.650 -12.748 -9.889 1.00 74.81 190 GLY A O 1
ATOM 1381 N N . PHE A 1 191 ? 9.712 -12.032 -9.380 1.00 64.56 191 PHE A N 1
ATOM 1382 C CA . PHE A 1 191 ? 10.078 -11.611 -10.730 1.00 64.56 191 PHE A CA 1
ATOM 1383 C C . PHE A 1 191 ? 11.252 -12.486 -11.141 1.00 64.56 191 PHE A C 1
ATOM 1385 O O . PHE A 1 191 ? 12.358 -12.337 -10.625 1.00 64.56 191 PHE A O 1
ATOM 1392 N N . ALA A 1 192 ? 10.971 -13.505 -11.950 1.00 55.88 192 ALA A N 1
ATOM 1393 C CA . ALA A 1 192 ? 11.958 -14.520 -12.273 1.00 55.88 192 ALA A CA 1
ATOM 1394 C C . ALA A 1 192 ? 12.902 -14.016 -13.368 1.00 55.88 192 ALA A C 1
ATOM 1396 O O . ALA A 1 192 ? 12.466 -13.843 -14.506 1.00 55.88 192 ALA A O 1
ATOM 1397 N N . ASP A 1 193 ? 14.197 -13.906 -13.059 1.00 57.00 193 ASP A N 1
ATOM 1398 C CA . ASP A 1 193 ? 15.236 -13.884 -14.086 1.00 57.00 193 ASP A CA 1
ATOM 1399 C C . ASP A 1 193 ? 16.063 -15.163 -14.065 1.00 57.00 193 ASP A C 1
ATOM 1401 O O . ASP A 1 193 ? 16.757 -15.487 -13.099 1.00 57.00 193 ASP A O 1
ATOM 1405 N N . ARG A 1 194 ? 15.994 -15.915 -15.163 1.00 52.25 194 ARG A N 1
ATOM 1406 C CA . ARG A 1 194 ? 16.781 -17.142 -15.350 1.00 52.25 194 ARG A CA 1
ATOM 1407 C C . ARG A 1 194 ? 18.047 -16.897 -16.172 1.00 52.25 194 ARG A C 1
ATOM 1409 O O . ARG A 1 194 ? 18.766 -17.852 -16.475 1.00 52.25 194 ARG A O 1
ATOM 1416 N N . ARG A 1 195 ? 18.330 -15.652 -16.571 1.00 52.66 195 ARG A N 1
ATOM 1417 C CA . ARG A 1 195 ? 19.423 -15.336 -17.495 1.00 52.66 195 ARG A CA 1
ATOM 1418 C C . ARG A 1 195 ? 20.619 -14.769 -16.735 1.00 52.66 195 ARG A C 1
ATOM 1420 O O . ARG A 1 195 ? 20.602 -13.664 -16.219 1.00 52.66 195 ARG A O 1
ATOM 1427 N N . GLY A 1 196 ? 21.695 -15.549 -16.669 1.00 58.50 196 GLY A N 1
ATOM 1428 C CA . GLY A 1 196 ? 22.959 -15.091 -16.098 1.00 58.50 196 GLY A CA 1
ATOM 1429 C C . GLY A 1 196 ? 24.029 -16.183 -16.019 1.00 58.50 196 GLY A C 1
ATOM 1430 O O . GLY A 1 196 ? 23.710 -17.370 -16.170 1.00 58.50 196 GLY A O 1
ATOM 1431 N N . PRO A 1 197 ? 25.301 -15.806 -15.798 1.00 63.31 197 PRO A N 1
ATOM 1432 C CA . PRO A 1 197 ? 26.394 -16.743 -15.540 1.00 63.31 197 PRO A CA 1
ATOM 1433 C C . PRO A 1 197 ? 26.150 -17.561 -14.253 1.00 63.31 197 PRO A C 1
ATOM 1435 O O . PRO A 1 197 ? 25.462 -17.085 -13.347 1.00 63.31 197 PRO A O 1
ATOM 1438 N N . PRO A 1 198 ? 26.711 -18.778 -14.131 1.00 65.62 198 PRO A N 1
ATOM 1439 C CA . PRO A 1 198 ? 26.370 -19.741 -13.074 1.00 65.62 198 PRO A CA 1
ATOM 1440 C C . PRO A 1 198 ? 26.562 -19.212 -11.641 1.00 65.62 198 PRO A C 1
ATOM 1442 O O . PRO A 1 198 ? 25.710 -19.453 -10.791 1.00 65.62 198 PRO A O 1
ATOM 1445 N N . ALA A 1 199 ? 27.597 -18.406 -11.382 1.00 64.69 199 ALA A N 1
ATOM 1446 C CA . ALA A 1 199 ? 27.807 -17.777 -10.073 1.00 64.69 199 ALA A CA 1
ATOM 1447 C C . ALA A 1 199 ? 26.696 -16.770 -9.699 1.00 64.69 199 ALA A C 1
ATOM 1449 O O . ALA A 1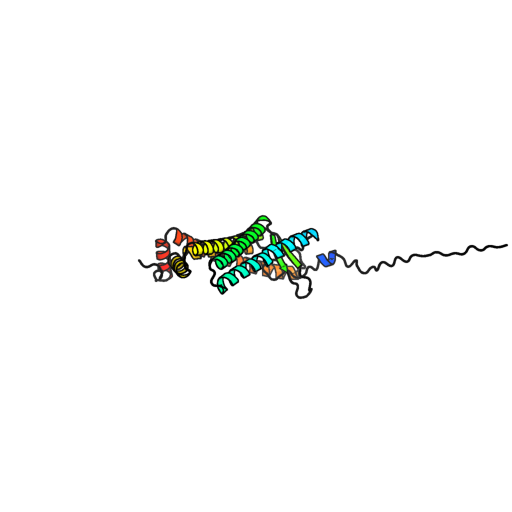 199 ? 26.261 -16.723 -8.550 1.00 64.69 199 ALA A O 1
ATOM 1450 N N . ARG A 1 200 ? 26.171 -16.009 -10.676 1.00 64.94 200 ARG A N 1
ATOM 1451 C CA . ARG A 1 200 ? 25.006 -15.128 -10.465 1.00 64.94 200 ARG A CA 1
ATOM 1452 C C . ARG A 1 200 ? 23.722 -15.929 -10.274 1.00 64.94 200 ARG A C 1
ATOM 1454 O O . ARG A 1 200 ? 22.873 -15.509 -9.503 1.00 64.94 200 ARG A O 1
ATOM 1461 N N . ARG A 1 201 ? 23.590 -17.101 -10.908 1.00 64.19 201 ARG A N 1
ATOM 1462 C CA . ARG A 1 201 ? 22.423 -17.974 -10.699 1.00 64.19 201 ARG A CA 1
ATOM 1463 C C . ARG A 1 201 ? 22.326 -18.442 -9.254 1.00 64.19 201 ARG A C 1
ATOM 1465 O O . ARG A 1 201 ? 21.244 -18.381 -8.695 1.00 64.19 201 ARG A O 1
ATOM 1472 N N . MET A 1 202 ? 23.431 -18.860 -8.639 1.00 67.75 202 MET A N 1
ATOM 1473 C CA . MET A 1 202 ? 23.414 -19.335 -7.251 1.00 67.75 202 MET A CA 1
ATOM 1474 C C . MET A 1 202 ? 23.030 -18.225 -6.258 1.00 67.75 202 MET A C 1
ATOM 1476 O O . MET A 1 202 ? 22.196 -18.452 -5.385 1.00 67.75 202 MET A O 1
ATOM 1480 N N . LEU A 1 203 ? 23.552 -17.006 -6.444 1.00 67.56 203 LEU A N 1
ATOM 1481 C CA . LEU A 1 203 ? 23.127 -15.832 -5.670 1.00 67.56 203 LEU A CA 1
ATOM 1482 C C . LEU A 1 203 ? 21.652 -15.479 -5.916 1.00 67.56 203 LEU A C 1
ATOM 1484 O O . LEU A 1 203 ? 20.928 -15.197 -4.966 1.00 67.56 203 LEU A O 1
ATOM 1488 N N . ASN A 1 204 ? 21.183 -15.554 -7.165 1.00 66.44 204 ASN A N 1
ATOM 1489 C CA . ASN A 1 204 ? 19.778 -15.322 -7.501 1.00 66.44 204 ASN A CA 1
ATOM 1490 C C . ASN A 1 204 ? 18.857 -16.378 -6.880 1.00 66.44 204 ASN A C 1
ATOM 1492 O O . ASN A 1 204 ? 17.777 -16.023 -6.432 1.00 66.44 204 ASN A O 1
ATOM 1496 N N . VAL A 1 205 ? 19.278 -17.645 -6.800 1.00 70.44 205 VAL A N 1
ATOM 1497 C CA . VAL A 1 205 ? 18.511 -18.706 -6.125 1.00 70.44 205 VAL A CA 1
ATOM 1498 C C . VAL A 1 205 ? 18.417 -18.443 -4.625 1.00 70.44 205 VAL A C 1
ATOM 1500 O O . VAL A 1 205 ? 17.339 -18.581 -4.057 1.00 70.44 205 VAL A O 1
ATOM 1503 N N . LEU A 1 206 ? 19.512 -18.039 -3.972 1.00 75.19 206 LEU A N 1
ATOM 1504 C CA . LEU A 1 206 ? 19.486 -17.738 -2.538 1.00 75.19 206 LEU A CA 1
ATOM 1505 C C . LEU A 1 206 ? 18.613 -16.510 -2.234 1.00 75.19 206 LEU A C 1
ATOM 1507 O O . LEU A 1 206 ? 17.843 -16.510 -1.272 1.00 75.19 206 LEU A O 1
ATOM 1511 N N . ASN A 1 207 ? 18.694 -15.488 -3.086 1.00 72.75 207 ASN A N 1
ATOM 1512 C CA . ASN A 1 207 ? 17.848 -14.305 -3.001 1.00 72.75 207 ASN A CA 1
ATOM 1513 C C . ASN A 1 207 ? 16.375 -14.643 -3.252 1.00 72.75 207 ASN A C 1
ATOM 1515 O O . ASN A 1 207 ? 15.539 -14.264 -2.443 1.00 72.75 207 ASN A O 1
ATOM 1519 N N . ASP A 1 208 ? 16.057 -15.411 -4.296 1.00 76.00 208 ASP A N 1
ATOM 1520 C CA . ASP A 1 208 ? 14.693 -15.865 -4.595 1.00 76.00 208 ASP A CA 1
ATOM 1521 C C . ASP A 1 208 ? 14.128 -16.714 -3.449 1.00 76.00 208 ASP A C 1
ATOM 1523 O O . ASP A 1 208 ? 12.993 -16.505 -3.034 1.00 76.00 208 ASP A O 1
ATOM 1527 N N . LEU A 1 209 ? 14.931 -17.599 -2.848 1.00 81.12 209 LEU A N 1
ATOM 1528 C CA . LEU A 1 209 ? 14.524 -18.362 -1.667 1.00 81.12 209 LEU A CA 1
ATOM 1529 C C . LEU A 1 209 ? 14.221 -17.445 -0.476 1.00 81.12 209 LEU A C 1
ATOM 1531 O O . LEU A 1 209 ? 13.191 -17.608 0.175 1.00 81.12 209 LEU A O 1
ATOM 1535 N N . THR A 1 210 ? 15.087 -16.466 -0.207 1.00 83.25 210 THR A N 1
ATOM 1536 C CA . THR A 1 210 ? 14.901 -15.502 0.890 1.00 83.25 210 THR A CA 1
ATOM 1537 C C . THR A 1 210 ? 13.655 -14.646 0.661 1.00 83.25 210 THR A C 1
ATOM 1539 O O . THR A 1 210 ? 12.846 -14.461 1.569 1.00 83.25 210 THR A O 1
ATOM 1542 N N . THR A 1 211 ? 13.451 -14.175 -0.569 1.00 82.69 211 THR A N 1
ATOM 1543 C CA . THR A 1 211 ? 12.275 -13.409 -0.990 1.00 82.69 211 THR A CA 1
ATOM 1544 C C . THR A 1 211 ? 10.998 -14.235 -0.877 1.00 82.69 211 THR A C 1
ATOM 1546 O O . THR A 1 211 ? 10.011 -13.748 -0.330 1.00 82.69 211 THR A O 1
ATOM 1549 N N . ARG A 1 212 ? 11.010 -15.500 -1.311 1.00 85.69 212 ARG A N 1
ATOM 1550 C CA . ARG A 1 212 ? 9.874 -16.416 -1.156 1.00 85.69 212 ARG A CA 1
ATOM 1551 C C . ARG A 1 212 ? 9.585 -16.710 0.307 1.00 85.69 212 ARG A C 1
ATOM 1553 O O . ARG A 1 212 ? 8.421 -16.698 0.681 1.00 85.69 212 ARG A O 1
ATOM 1560 N N . LEU A 1 213 ? 10.604 -16.931 1.140 1.00 88.81 213 LEU A N 1
ATOM 1561 C CA . LEU A 1 213 ? 10.426 -17.157 2.575 1.00 88.81 213 LEU A CA 1
ATOM 1562 C C . LEU A 1 213 ? 9.810 -15.928 3.253 1.00 88.81 213 LEU A C 1
ATOM 1564 O O . LEU A 1 213 ? 8.845 -16.063 4.003 1.00 88.81 213 LEU A O 1
ATOM 1568 N N . ALA A 1 214 ? 10.310 -14.731 2.931 1.00 87.88 214 ALA A N 1
ATOM 1569 C CA . ALA A 1 214 ? 9.694 -13.481 3.359 1.00 87.88 214 ALA A CA 1
ATOM 1570 C C . ALA A 1 214 ? 8.241 -13.394 2.869 1.00 87.88 214 ALA A C 1
ATOM 1572 O O . ALA A 1 214 ? 7.361 -13.034 3.644 1.00 87.88 214 ALA A O 1
ATOM 1573 N N . GLY A 1 215 ? 7.972 -13.795 1.624 1.00 91.06 215 GLY A N 1
ATOM 1574 C CA . GLY A 1 215 ? 6.632 -13.872 1.049 1.00 91.06 215 GLY A CA 1
ATOM 1575 C C . GLY A 1 215 ? 5.689 -14.823 1.790 1.00 91.06 215 GLY A C 1
ATOM 1576 O O . GLY A 1 215 ? 4.560 -14.437 2.083 1.00 91.06 215 GLY A O 1
ATOM 1577 N N . VAL A 1 216 ? 6.150 -16.029 2.151 1.00 94.06 216 VAL A N 1
ATOM 1578 C CA . VAL A 1 216 ? 5.396 -16.986 2.982 1.00 94.06 216 VAL A CA 1
ATOM 1579 C C . VAL A 1 216 ? 5.088 -16.362 4.338 1.00 94.06 216 VAL A C 1
ATOM 1581 O O . VAL A 1 216 ? 3.940 -16.386 4.769 1.00 94.06 216 VAL A O 1
ATOM 1584 N N . LEU A 1 217 ? 6.096 -15.790 5.000 1.00 95.00 217 LEU A N 1
ATOM 1585 C CA . LEU A 1 217 ? 5.949 -15.213 6.333 1.00 95.00 217 LEU A CA 1
ATOM 1586 C C . LEU A 1 217 ? 4.967 -14.034 6.326 1.00 95.00 217 LEU A C 1
ATOM 1588 O O . LEU A 1 217 ? 4.024 -14.014 7.112 1.00 95.00 217 LEU A O 1
ATOM 1592 N N . LEU A 1 218 ? 5.146 -13.087 5.400 1.00 94.38 218 LEU A N 1
ATOM 1593 C CA . LEU A 1 218 ? 4.252 -11.941 5.205 1.00 94.38 218 LEU A CA 1
ATOM 1594 C C . LEU A 1 218 ? 2.834 -12.393 4.846 1.00 94.38 218 LEU A C 1
ATOM 1596 O O . LEU A 1 218 ? 1.870 -11.877 5.404 1.00 94.38 218 LEU A O 1
ATOM 1600 N N . GLY A 1 219 ? 2.703 -13.386 3.965 1.00 94.75 219 GLY A N 1
ATOM 1601 C CA . GLY A 1 219 ? 1.419 -13.969 3.592 1.00 94.75 219 GLY A CA 1
ATOM 1602 C C . GLY A 1 219 ? 0.702 -14.609 4.780 1.00 94.75 219 GLY A C 1
ATOM 1603 O O . GLY A 1 219 ? -0.474 -14.328 5.000 1.00 94.75 219 GLY A O 1
ATOM 1604 N N . ALA A 1 220 ? 1.409 -15.412 5.578 1.00 96.69 220 ALA A N 1
ATOM 1605 C CA . ALA A 1 220 ? 0.869 -16.067 6.766 1.00 96.69 220 ALA A CA 1
ATOM 1606 C C . ALA A 1 220 ? 0.454 -15.055 7.844 1.00 96.69 220 ALA A C 1
ATOM 1608 O O . ALA A 1 220 ? -0.643 -15.164 8.390 1.00 96.69 220 ALA A O 1
ATOM 1609 N N . ILE A 1 221 ? 1.285 -14.038 8.101 1.00 96.56 221 ILE A N 1
ATOM 1610 C CA . ILE A 1 221 ? 0.948 -12.931 9.008 1.00 96.56 221 ILE A CA 1
ATOM 1611 C C . ILE A 1 221 ? -0.296 -12.199 8.499 1.00 96.56 221 ILE A C 1
ATOM 1613 O O . ILE A 1 221 ? -1.238 -11.994 9.259 1.00 96.56 221 ILE A O 1
ATOM 1617 N N . GLY A 1 222 ? -0.338 -11.851 7.211 1.00 96.88 222 GLY A N 1
ATOM 1618 C CA . GLY A 1 222 ? -1.484 -11.175 6.609 1.00 96.88 222 GLY A CA 1
ATOM 1619 C C . GLY A 1 222 ? -2.776 -11.982 6.734 1.00 96.88 222 GLY A C 1
ATOM 1620 O O . GLY A 1 222 ? -3.794 -11.449 7.168 1.00 96.88 222 GLY A O 1
ATOM 1621 N N . LEU A 1 223 ? -2.724 -13.288 6.451 1.00 97.38 223 LEU A N 1
ATOM 1622 C CA . LEU A 1 223 ? -3.870 -14.189 6.592 1.00 97.38 223 LEU A CA 1
ATOM 1623 C C . LEU A 1 223 ? -4.325 -14.328 8.049 1.00 97.38 223 LEU A C 1
ATOM 1625 O O . LEU A 1 223 ? -5.527 -14.337 8.302 1.00 97.38 223 LEU A O 1
ATOM 1629 N N . ALA A 1 224 ? -3.398 -14.388 9.006 1.00 95.69 224 ALA A N 1
ATOM 1630 C CA . ALA A 1 224 ? -3.732 -14.421 10.427 1.00 95.69 224 ALA A CA 1
ATOM 1631 C C . ALA A 1 224 ? -4.419 -13.121 10.881 1.00 95.69 224 ALA A C 1
ATOM 1633 O O . ALA A 1 224 ? -5.428 -13.172 11.582 1.00 95.69 224 ALA A O 1
ATOM 1634 N N . LEU A 1 225 ? -3.923 -11.961 10.434 1.00 96.06 225 LEU A N 1
ATOM 1635 C CA . LEU A 1 225 ? -4.540 -10.659 10.707 1.00 96.06 225 LEU A CA 1
ATOM 1636 C C . LEU A 1 225 ? -5.927 -10.544 10.067 1.00 96.06 225 LEU A C 1
ATOM 1638 O O . LEU A 1 225 ? -6.855 -10.07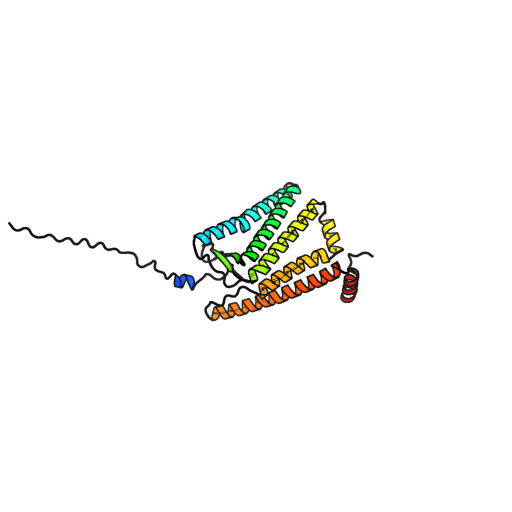1 10.719 1.00 96.06 225 LEU A O 1
ATOM 1642 N N . LEU A 1 226 ? -6.095 -11.022 8.830 1.00 96.06 226 LEU A N 1
ATOM 1643 C CA . LEU A 1 226 ? -7.399 -11.090 8.169 1.00 96.06 226 LEU A CA 1
ATOM 1644 C C . LEU A 1 226 ? -8.363 -11.994 8.930 1.00 96.06 226 LEU A C 1
ATOM 1646 O O . LEU A 1 226 ? -9.490 -11.588 9.178 1.00 96.06 226 LEU A O 1
ATOM 1650 N N . ALA A 1 227 ? -7.933 -13.190 9.333 1.00 94.44 227 ALA A N 1
ATOM 1651 C CA . ALA A 1 227 ? -8.769 -14.116 10.087 1.00 94.44 227 ALA A CA 1
ATOM 1652 C C . ALA A 1 227 ? -9.200 -13.515 11.433 1.00 94.44 227 ALA A C 1
ATOM 1654 O O . ALA A 1 227 ? -10.384 -13.538 11.761 1.00 94.44 227 ALA A O 1
ATOM 1655 N N . ALA A 1 228 ? -8.267 -12.910 12.174 1.00 91.75 228 ALA A N 1
ATOM 1656 C CA . ALA A 1 228 ? -8.556 -12.232 13.435 1.00 91.75 228 ALA A CA 1
ATOM 1657 C C . ALA A 1 228 ? -9.494 -11.028 13.240 1.00 91.75 228 ALA A C 1
ATOM 1659 O O . ALA A 1 228 ? -10.469 -10.875 13.973 1.00 91.75 228 ALA A O 1
ATOM 1660 N N . GLY A 1 229 ? -9.243 -10.202 12.220 1.00 93.31 229 GLY A N 1
ATOM 1661 C CA . GLY A 1 229 ? -10.080 -9.054 11.885 1.00 93.31 229 GLY A CA 1
ATOM 1662 C C . GLY A 1 229 ? -11.479 -9.452 11.411 1.00 93.31 229 GLY A C 1
ATOM 1663 O O . GLY A 1 229 ? -12.451 -8.807 11.785 1.00 93.31 229 GLY A O 1
ATOM 1664 N N . MET A 1 230 ? -11.607 -10.532 10.637 1.00 93.75 230 MET A N 1
ATOM 1665 C CA . MET A 1 230 ? -12.898 -11.066 10.194 1.00 93.75 230 MET A CA 1
ATOM 1666 C C . MET A 1 230 ? -13.675 -11.681 11.358 1.00 93.75 230 MET A C 1
ATOM 1668 O O . MET A 1 230 ? -14.879 -11.460 11.460 1.00 93.75 230 MET A O 1
ATOM 1672 N N . ALA A 1 231 ? -13.001 -12.410 12.253 1.00 91.75 231 ALA A N 1
ATOM 1673 C CA . ALA A 1 231 ? -13.617 -12.942 13.464 1.00 91.75 231 ALA A CA 1
ATOM 1674 C C . ALA A 1 231 ? -14.189 -11.810 14.327 1.00 91.75 231 ALA A C 1
ATOM 1676 O O . ALA A 1 231 ? -15.351 -11.877 14.720 1.00 91.75 231 ALA A O 1
ATOM 1677 N N . ASP A 1 232 ? -13.415 -10.742 14.534 1.00 92.69 232 ASP A N 1
ATOM 1678 C CA . ASP A 1 232 ? -13.869 -9.545 15.243 1.00 92.69 232 ASP A CA 1
ATOM 1679 C C . ASP A 1 232 ? -15.026 -8.823 14.532 1.00 92.69 232 ASP A C 1
ATOM 1681 O O . ASP A 1 232 ? -15.976 -8.385 15.176 1.00 92.69 232 ASP A O 1
ATOM 1685 N N . ALA A 1 233 ? -14.976 -8.716 13.201 1.00 92.00 233 ALA A N 1
ATOM 1686 C CA . ALA A 1 233 ? -16.005 -8.037 12.417 1.00 92.00 233 ALA A CA 1
ATOM 1687 C C . ALA A 1 233 ? -17.348 -8.788 12.404 1.00 92.00 233 ALA A C 1
ATOM 1689 O O . ALA A 1 233 ? -18.402 -8.153 12.422 1.00 92.00 233 ALA A O 1
ATOM 1690 N N . VAL A 1 234 ? -17.313 -10.125 12.360 1.00 93.56 234 VAL A N 1
ATOM 1691 C CA . VAL A 1 234 ? -18.510 -10.982 12.301 1.00 93.56 234 VAL A CA 1
ATOM 1692 C C . VAL A 1 234 ? -19.067 -11.266 13.695 1.00 93.56 234 VAL A C 1
ATOM 1694 O O . VAL A 1 234 ? -20.277 -11.201 13.897 1.00 93.56 234 VAL A O 1
ATOM 1697 N N . SER A 1 235 ? -18.202 -11.589 14.658 1.00 91.56 235 SER A N 1
ATOM 1698 C CA . SER A 1 235 ? -18.591 -11.904 16.033 1.00 91.56 235 SER A CA 1
ATOM 1699 C C . SER A 1 235 ? -17.581 -11.329 17.034 1.00 91.56 235 SER A C 1
ATOM 1701 O O . SER A 1 235 ? -16.662 -12.029 17.475 1.00 91.56 235 SER A O 1
ATOM 1703 N N . PRO A 1 236 ? -17.785 -10.067 17.458 1.00 86.94 236 PRO A N 1
ATOM 1704 C CA . PRO A 1 236 ? -16.985 -9.418 18.497 1.00 86.94 236 PRO A CA 1
ATOM 1705 C C . PRO A 1 236 ? -16.834 -10.275 19.766 1.00 86.94 236 PRO A C 1
ATOM 1707 O O . PRO A 1 236 ? -15.751 -10.381 20.334 1.00 86.94 236 PRO A O 1
ATOM 1710 N N . VAL A 1 237 ? -17.909 -10.966 20.162 1.00 87.81 237 VAL A N 1
ATOM 1711 C CA . VAL A 1 237 ? -17.948 -11.830 21.353 1.00 87.81 237 VAL A CA 1
ATOM 1712 C C . VAL A 1 237 ? -17.038 -13.052 21.203 1.00 87.81 237 VAL A C 1
ATOM 1714 O O . VAL A 1 237 ? -16.346 -13.427 22.149 1.00 87.81 237 V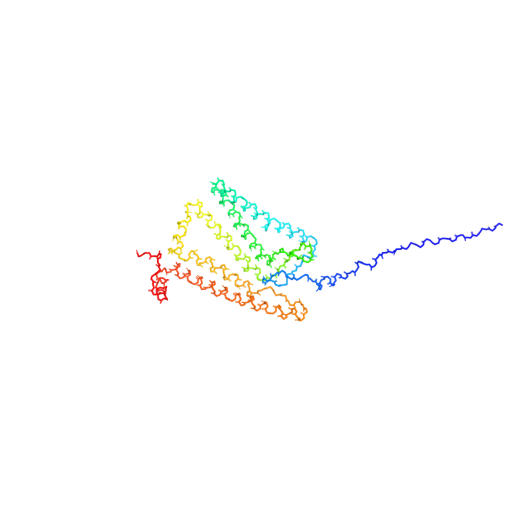AL A O 1
ATOM 1717 N N . ALA A 1 238 ? -17.014 -13.678 20.021 1.00 86.38 238 ALA A N 1
ATOM 1718 C CA . ALA A 1 238 ? -16.141 -14.822 19.766 1.00 86.38 238 ALA A CA 1
ATOM 1719 C C . ALA A 1 238 ? -14.663 -14.408 19.761 1.00 86.38 238 ALA A C 1
ATOM 1721 O O . ALA A 1 238 ? -13.824 -15.134 20.296 1.00 86.38 238 ALA A O 1
ATOM 1722 N N . PHE A 1 239 ? -14.356 -13.228 19.212 1.00 88.25 239 PHE A N 1
ATOM 1723 C CA . PHE A 1 239 ? -13.015 -12.652 19.275 1.00 88.25 239 PHE A CA 1
ATOM 1724 C C . PHE A 1 239 ? -12.570 -12.427 20.727 1.00 88.25 239 PHE A C 1
ATOM 1726 O O . PHE A 1 239 ? -11.491 -12.876 21.108 1.00 88.25 239 PHE A O 1
ATOM 173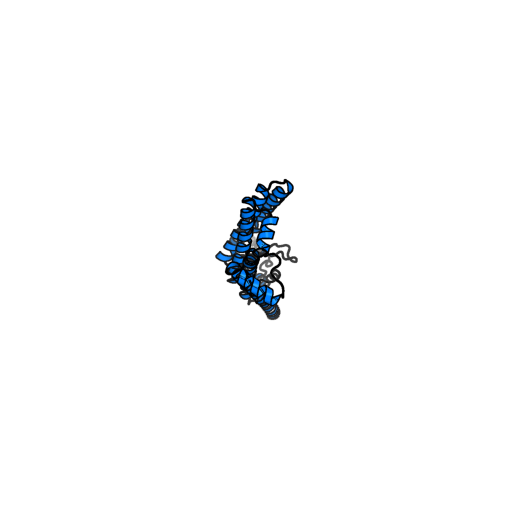3 N N . ASP A 1 240 ? -13.418 -11.818 21.559 1.00 87.56 240 ASP A N 1
ATOM 1734 C CA . ASP A 1 240 ? -13.091 -11.543 22.963 1.00 87.56 240 ASP A CA 1
ATOM 1735 C C . ASP A 1 240 ? -12.896 -12.835 23.776 1.00 87.56 240 ASP A C 1
ATOM 1737 O O . ASP A 1 240 ? -11.981 -12.922 24.601 1.00 87.56 240 ASP A O 1
ATOM 1741 N N . ALA A 1 241 ? -13.714 -13.864 23.526 1.00 87.50 241 ALA A N 1
ATOM 1742 C CA . ALA A 1 241 ? -13.567 -15.177 24.153 1.00 87.50 241 ALA A CA 1
ATOM 1743 C C . ALA A 1 241 ? -12.244 -15.856 23.757 1.00 87.50 241 ALA A C 1
ATOM 1745 O O . ALA A 1 241 ? -11.518 -16.352 24.624 1.00 87.50 241 ALA A O 1
ATOM 1746 N N . ALA A 1 242 ? -11.894 -15.827 22.467 1.00 87.69 242 ALA A N 1
ATOM 1747 C CA . ALA A 1 242 ? -10.632 -16.364 21.967 1.00 87.69 242 ALA A CA 1
ATOM 1748 C C . ALA A 1 242 ? -9.427 -15.599 22.540 1.00 87.69 242 ALA A C 1
ATOM 1750 O O . ALA A 1 242 ? -8.492 -16.217 23.053 1.00 87.69 242 ALA A O 1
ATOM 1751 N N . PHE A 1 243 ? -9.469 -14.264 22.545 1.00 87.38 243 PHE A N 1
ATOM 1752 C CA . PHE A 1 243 ? -8.418 -13.426 23.124 1.00 87.38 243 PHE A CA 1
ATOM 1753 C C . PHE A 1 243 ? -8.208 -13.720 24.613 1.00 87.38 243 PHE A C 1
ATOM 1755 O O . PHE A 1 243 ? -7.070 -13.892 25.058 1.00 87.38 243 PHE A O 1
ATOM 1762 N N . ARG A 1 244 ? -9.300 -13.852 25.376 1.00 90.88 244 ARG A N 1
ATOM 1763 C CA . ARG A 1 244 ? -9.248 -14.205 26.798 1.00 90.88 244 ARG A CA 1
ATOM 1764 C C . ARG A 1 244 ? -8.655 -15.591 27.024 1.00 90.88 244 ARG A C 1
ATOM 1766 O O . ARG A 1 244 ? -7.868 -15.754 27.950 1.00 90.88 244 ARG A O 1
ATOM 1773 N N . SER A 1 245 ? -8.982 -16.567 26.177 1.00 92.19 245 SER A N 1
ATOM 1774 C CA . SER A 1 245 ? -8.408 -17.915 26.281 1.00 92.19 245 SER A CA 1
ATOM 1775 C C . SER A 1 245 ? -6.890 -17.938 26.054 1.00 92.19 245 SER A C 1
ATOM 1777 O O . SER A 1 245 ? -6.191 -18.710 26.700 1.00 92.19 245 SER A O 1
ATOM 1779 N N . LEU A 1 246 ? -6.376 -17.063 25.181 1.00 90.88 246 LEU A N 1
ATOM 1780 C CA . LEU A 1 246 ? -4.955 -16.996 24.834 1.00 90.88 246 LEU A CA 1
ATOM 1781 C C . LEU A 1 246 ? -4.133 -16.160 25.819 1.00 90.88 246 LEU A C 1
ATOM 1783 O O . LEU A 1 246 ? -2.991 -16.498 26.112 1.00 90.88 246 LEU A O 1
ATOM 1787 N N . THR A 1 247 ? -4.691 -15.050 26.304 1.00 91.00 247 THR A N 1
ATOM 1788 C CA . THR A 1 247 ? -3.952 -14.061 27.111 1.00 91.00 247 THR A CA 1
ATOM 1789 C C . THR A 1 247 ? -4.300 -14.094 28.597 1.00 91.00 247 THR A C 1
ATOM 1791 O O . THR A 1 247 ? -3.666 -13.396 29.389 1.00 91.00 247 THR A O 1
ATOM 1794 N N . GLY A 1 248 ? -5.335 -14.845 28.984 1.00 90.62 248 GLY A N 1
ATOM 1795 C CA . GLY A 1 248 ? -5.895 -14.848 30.336 1.00 90.62 248 GLY A CA 1
ATOM 1796 C C . GLY A 1 248 ? -6.655 -13.571 30.712 1.00 90.62 248 GLY A C 1
ATOM 1797 O O . GLY A 1 248 ? -7.183 -13.494 31.817 1.00 90.62 248 GLY A O 1
ATOM 1798 N N . ASN A 1 249 ? -6.739 -12.576 29.820 1.00 88.19 249 ASN A N 1
ATOM 1799 C CA . ASN A 1 249 ? -7.288 -11.251 30.110 1.00 88.19 249 ASN A CA 1
ATOM 1800 C C . ASN A 1 249 ? -8.376 -10.851 29.099 1.00 88.19 249 ASN A C 1
ATOM 1802 O O . ASN A 1 249 ? -8.310 -11.243 27.934 1.00 88.19 249 ASN A O 1
ATOM 1806 N N . PRO A 1 250 ? -9.400 -10.076 29.503 1.00 85.62 250 PRO A N 1
ATOM 1807 C CA . PRO A 1 250 ? -10.342 -9.494 28.553 1.00 85.62 250 PRO A CA 1
ATOM 1808 C C . PRO A 1 250 ? -9.646 -8.460 27.660 1.00 85.62 250 PRO A C 1
ATOM 1810 O O . PRO A 1 250 ? -8.625 -7.881 28.035 1.00 85.62 250 PRO A O 1
ATOM 1813 N N . TRP A 1 251 ? -10.220 -8.196 26.486 1.00 85.62 251 TRP A N 1
ATOM 1814 C CA . TRP A 1 251 ? -9.749 -7.107 25.639 1.00 85.62 251 TRP A CA 1
ATOM 1815 C C . TRP A 1 251 ? -9.920 -5.762 26.374 1.00 85.62 251 TRP A C 1
ATOM 1817 O O . TRP A 1 251 ? -11.046 -5.408 26.725 1.00 85.62 251 TRP A O 1
ATOM 1827 N N . PRO A 1 252 ? -8.842 -4.993 26.617 1.00 81.94 252 PRO A N 1
ATOM 1828 C CA . PRO A 1 252 ? -8.865 -3.880 27.574 1.00 81.94 252 PRO A CA 1
ATOM 1829 C C . PRO A 1 252 ? -9.686 -2.669 27.111 1.00 81.94 252 PRO A C 1
ATOM 1831 O O . PRO A 1 252 ? -9.979 -1.786 27.910 1.00 81.94 252 PRO A O 1
ATOM 1834 N N . TRP A 1 253 ? -10.056 -2.621 25.831 1.00 81.12 253 TRP A N 1
ATOM 1835 C CA . TRP A 1 253 ? -10.751 -1.486 25.214 1.00 81.12 253 TRP A CA 1
ATOM 1836 C C . TRP A 1 253 ? -12.224 -1.763 24.911 1.00 81.12 253 TRP A C 1
ATOM 1838 O O . TRP A 1 253 ? -12.904 -0.917 24.336 1.00 81.12 253 TRP A O 1
ATOM 1848 N N . ARG A 1 254 ? -12.719 -2.947 25.283 1.00 72.75 254 ARG A N 1
ATOM 1849 C CA . ARG A 1 254 ? -14.147 -3.261 25.295 1.00 72.75 254 ARG A CA 1
ATOM 1850 C C . ARG A 1 254 ? -14.598 -3.290 26.738 1.00 72.75 254 ARG A C 1
ATOM 1852 O O . ARG A 1 254 ? -14.411 -4.282 27.438 1.00 72.75 254 ARG A O 1
ATOM 1859 N N . THR A 1 255 ? -15.142 -2.173 27.199 1.00 61.31 255 THR A N 1
ATOM 1860 C CA . THR A 1 255 ? -15.911 -2.187 28.439 1.00 61.31 255 THR A CA 1
ATOM 1861 C C . THR A 1 255 ? -17.216 -2.954 28.201 1.00 61.31 255 THR A C 1
ATOM 1863 O O . THR A 1 255 ? -17.778 -2.825 27.109 1.00 61.31 255 THR A O 1
ATOM 1866 N N . PRO A 1 256 ? -17.666 -3.771 29.168 1.00 54.78 256 PRO A N 1
ATOM 1867 C CA . PRO A 1 256 ? -18.984 -4.398 29.129 1.00 54.78 256 PRO A CA 1
ATOM 1868 C C . PRO A 1 256 ? -20.119 -3.367 29.111 1.00 54.78 256 PRO A C 1
ATOM 1870 O O . PRO A 1 256 ? -19.898 -2.231 29.593 1.00 54.78 256 PRO A O 1
#

Foldseek 3Di:
DDDDDDDDDPPPPPCPPPPPPPPPPVCVQCDPPDPDDDADDWDFDPDPVSQVVLVVCCCVLVNPQLVVLVVQLVVCVVVVNLVSVLSSLLSNLVSLLVQLVCQQVQQWDWDFDCDPVDNDTTITIQHDNLSNLVSVLSNLVSVLSNVVSVCVVVPQDPVNVVLVCLQQVLNVLLSQLSNLQSQLVSLLRHRDDPDDDPVVNVVSVVSSVVSNVSSVVSNVSSVVSNVLSVCCVVPVPSSQVVVCVVPVDGSPSDDD